Protein AF-H6Q7E5-F1 (afdb_monomer)

pLDDT: mean 88.61, std 7.74, range [50.88, 96.0]

Foldseek 3Di:
DDQDPPDDPVLVVQLLCVVLVLVFVPGHNWPDKAWDDDDPFHGKIWTWHDDPDPDIAIEIETEGADDDDPVVVVPDPHWYKYKYPDDDDPQFFDWKKKKFKAFLPDDADAFDWDPDDDPPDDDADPQWTWGANDDPDGQKIFTQGLRNREGSDIDGPDLVCLVNVLRNSSVVCVVSVHRIHMYITTDPTCPPHDNPVDPGPDMIMMGGTDD

Mean predicted aligned error: 5.18 Å

Secondary structure (DSSP, 8-state):
--SBTTB-HHHHHHHHHHHGGG-BTTB--EEEEEEEEEETTEEEEEEEEE-SSSSEEEEEEEEESS-S--HHHHTS-SEEEEEESS---GGGEEEEEEEEEEETTS-----EE-SSPPTTSPPPPTTEEEEES-SSS-SEEEEEETTT-BEEEEEESSGGGHHHHHHHHHHHHHHTT-SEEEEE-BTTBSTTS-GGGS--SEEEEEEEE--

Structure (mmCIF, N/CA/C/O backbone):
data_AF-H6Q7E5-F1
#
_entry.id   AF-H6Q7E5-F1
#
loop_
_atom_site.group_PDB
_atom_site.id
_atom_site.type_symbol
_atom_site.label_atom_id
_atom_site.label_alt_id
_atom_site.label_comp_id
_atom_site.label_asym_id
_atom_site.label_entity_id
_atom_site.label_seq_id
_atom_site.pdbx_PDB_ins_code
_atom_site.Cartn_x
_atom_site.Cartn_y
_atom_site.Cartn_z
_atom_site.occupancy
_atom_site.B_iso_or_equiv
_atom_site.auth_seq_id
_atom_site.auth_comp_id
_atom_site.auth_asym_id
_atom_site.auth_atom_id
_atom_site.pdbx_PDB_model_num
ATOM 1 N N . MET A 1 1 ? -6.827 6.673 -16.889 1.00 56.28 1 MET A N 1
ATOM 2 C CA . MET A 1 1 ? -5.565 5.909 -17.046 1.00 56.28 1 MET A CA 1
ATOM 3 C C . MET A 1 1 ? -5.261 5.282 -15.696 1.00 56.28 1 MET A C 1
ATOM 5 O O . MET A 1 1 ? -5.393 5.996 -14.723 1.00 56.28 1 MET A O 1
ATOM 9 N N . VAL A 1 2 ? -4.964 3.990 -15.589 1.00 64.44 2 VAL A N 1
ATOM 10 C CA . VAL A 1 2 ? -4.727 3.328 -14.292 1.00 64.44 2 VAL A CA 1
ATOM 11 C C . VAL A 1 2 ? -3.524 2.404 -14.452 1.00 64.44 2 VAL A C 1
ATOM 13 O O . VAL A 1 2 ? -3.441 1.676 -15.438 1.00 64.44 2 VAL A O 1
ATOM 16 N N . CYS A 1 3 ? -2.571 2.515 -13.531 1.00 75.00 3 CYS A N 1
ATOM 17 C CA . CYS A 1 3 ? -1.306 1.775 -13.536 1.00 75.00 3 CYS A CA 1
ATOM 18 C C . CYS A 1 3 ? -1.294 0.711 -12.437 1.00 75.00 3 CYS A C 1
ATOM 20 O O . CYS A 1 3 ? -0.941 -0.435 -12.688 1.00 75.00 3 CYS A O 1
ATOM 22 N N . LEU A 1 4 ? -1.754 1.097 -11.246 1.00 87.69 4 LEU A N 1
ATOM 23 C CA . LEU A 1 4 ? -2.090 0.213 -10.143 1.00 87.69 4 LEU A CA 1
ATOM 24 C C . LEU A 1 4 ? -3.609 0.222 -9.999 1.00 87.69 4 LEU A C 1
ATOM 26 O O . LEU A 1 4 ? -4.165 1.208 -9.521 1.00 87.69 4 LEU A O 1
ATOM 30 N N . GLU A 1 5 ? -4.297 -0.826 -10.446 1.00 88.81 5 GLU A N 1
ATOM 31 C CA . GLU A 1 5 ? -5.754 -0.868 -10.300 1.00 88.81 5 GLU A CA 1
ATOM 32 C C . GLU A 1 5 ? -6.130 -0.958 -8.820 1.00 88.81 5 GLU A C 1
ATOM 34 O O . GLU A 1 5 ? -5.556 -1.785 -8.109 1.00 88.81 5 GLU A O 1
ATOM 39 N N . PRO A 1 6 ? -7.056 -0.114 -8.334 1.00 90.75 6 PRO A N 1
ATOM 40 C CA . PRO A 1 6 ? -7.973 0.776 -9.065 1.00 90.75 6 PRO A CA 1
ATOM 41 C C . PRO A 1 6 ? -7.637 2.290 -8.981 1.00 90.75 6 PRO A C 1
ATOM 43 O O . PRO A 1 6 ? -8.507 3.138 -9.220 1.00 90.75 6 PRO A O 1
ATOM 46 N N . LEU A 1 7 ? -6.403 2.651 -8.624 1.00 90.81 7 LEU A N 1
ATOM 47 C CA . LEU A 1 7 ? -5.971 4.040 -8.443 1.00 90.81 7 LEU A CA 1
ATOM 48 C C . LEU A 1 7 ? -5.673 4.724 -9.785 1.00 90.81 7 LEU A C 1
ATOM 50 O O . LEU A 1 7 ? -4.867 4.258 -10.594 1.00 90.81 7 LEU A O 1
ATOM 54 N N . THR A 1 8 ? -6.277 5.887 -10.017 1.00 89.38 8 THR A N 1
ATOM 55 C CA . THR A 1 8 ? -5.843 6.805 -11.084 1.00 89.38 8 THR A CA 1
ATOM 56 C C . THR A 1 8 ? -4.398 7.269 -10.837 1.00 89.38 8 THR A C 1
ATOM 58 O O . THR A 1 8 ? -3.868 7.065 -9.744 1.00 89.38 8 THR A O 1
ATOM 61 N N . PRO A 1 9 ? -3.703 7.888 -11.810 1.00 86.56 9 PRO A N 1
ATOM 62 C CA . PRO A 1 9 ? -2.299 8.249 -11.643 1.00 86.56 9 PRO A CA 1
ATOM 63 C C . PRO A 1 9 ? -2.128 9.335 -10.573 1.00 86.56 9 PRO A C 1
ATOM 65 O O . PRO A 1 9 ? -1.170 9.288 -9.803 1.00 86.56 9 PRO A O 1
ATOM 68 N N . ASP A 1 10 ? -3.087 10.258 -10.479 1.00 88.31 10 ASP A N 1
ATOM 69 C CA . ASP A 1 10 ? -3.100 11.314 -9.467 1.00 88.31 10 ASP A CA 1
ATOM 70 C C . ASP A 1 10 ? -3.338 10.728 -8.074 1.00 88.31 10 ASP A C 1
ATOM 72 O O . ASP A 1 10 ? -2.567 10.995 -7.152 1.00 88.31 10 ASP A O 1
ATOM 76 N N . GLU A 1 11 ? -4.332 9.846 -7.931 1.00 91.19 11 GLU A N 1
ATOM 77 C CA . GLU A 1 11 ? -4.571 9.144 -6.667 1.00 91.19 11 GLU A CA 1
ATOM 78 C C . GLU A 1 11 ? -3.380 8.283 -6.269 1.00 91.19 11 GLU A C 1
ATOM 80 O O . GLU A 1 11 ? -2.994 8.310 -5.109 1.00 91.19 11 GLU A O 1
ATOM 85 N N . PHE A 1 12 ? -2.764 7.561 -7.209 1.00 91.12 12 PHE A N 1
ATOM 86 C CA . PHE A 1 12 ? -1.565 6.774 -6.943 1.00 91.12 12 PHE A CA 1
ATOM 87 C C . PHE A 1 12 ? -0.415 7.665 -6.472 1.00 91.12 12 PHE A C 1
ATOM 89 O O . PHE A 1 12 ? 0.273 7.312 -5.522 1.00 91.12 12 PHE A O 1
ATOM 96 N N . THR A 1 13 ? -0.220 8.834 -7.083 1.00 90.31 13 THR A N 1
ATOM 97 C CA . THR A 1 13 ? 0.844 9.771 -6.694 1.00 90.31 13 THR A CA 1
ATOM 98 C C . THR A 1 13 ? 0.621 10.322 -5.287 1.00 90.31 13 THR A C 1
ATOM 100 O O . THR A 1 13 ? 1.559 10.356 -4.485 1.00 90.31 13 THR A O 1
ATOM 103 N N . VAL A 1 14 ? -0.611 10.731 -4.965 1.00 91.62 14 VAL A N 1
ATOM 104 C CA . VAL A 1 14 ? -0.985 11.192 -3.618 1.00 91.62 14 VAL A CA 1
ATOM 105 C C . VAL A 1 14 ? -0.807 10.055 -2.618 1.00 91.62 14 VAL A C 1
ATOM 107 O O . VAL A 1 14 ? -0.049 10.191 -1.658 1.00 91.62 14 VAL A O 1
ATOM 110 N N . TRP A 1 15 ? -1.429 8.911 -2.886 1.00 93.38 15 TRP A N 1
ATOM 111 C CA . TRP A 1 15 ? -1.352 7.714 -2.059 1.00 93.38 15 TRP A CA 1
ATOM 112 C C . TRP A 1 15 ? 0.107 7.330 -1.770 1.00 93.38 15 TRP A C 1
ATOM 114 O O . TRP A 1 15 ? 0.502 7.256 -0.608 1.00 93.38 15 TRP A O 1
ATOM 124 N N . TYR A 1 16 ? 0.944 7.205 -2.802 1.00 92.31 16 TYR A N 1
ATOM 125 C CA . TYR A 1 16 ? 2.347 6.813 -2.677 1.00 92.31 16 TYR A CA 1
ATOM 126 C C . TYR A 1 16 ? 3.154 7.820 -1.852 1.00 92.31 16 TYR A C 1
ATOM 128 O O . TYR A 1 16 ? 3.976 7.430 -1.023 1.00 92.31 16 TYR A O 1
ATOM 136 N N . ARG A 1 17 ? 2.926 9.128 -2.042 1.00 91.75 17 ARG A N 1
ATOM 137 C CA . ARG A 1 17 ? 3.609 10.182 -1.275 1.00 91.75 17 ARG A CA 1
ATOM 138 C C . ARG A 1 17 ? 3.328 10.064 0.222 1.00 91.75 17 ARG A C 1
ATOM 140 O O . ARG A 1 17 ? 4.250 10.231 1.021 1.00 91.75 17 ARG A O 1
ATOM 147 N N . HIS A 1 18 ? 2.080 9.792 0.596 1.00 92.75 18 HIS A N 1
ATOM 148 C CA . HIS A 1 18 ? 1.685 9.657 1.998 1.00 92.75 18 HIS A CA 1
ATOM 149 C C . HIS A 1 18 ? 2.136 8.322 2.594 1.00 92.75 18 HIS A C 1
ATOM 151 O O . HIS A 1 18 ? 2.734 8.328 3.668 1.00 92.75 18 HIS A O 1
ATOM 157 N N . VAL A 1 19 ? 1.982 7.209 1.868 1.00 91.62 19 VAL A N 1
ATOM 158 C CA . VAL A 1 19 ? 2.532 5.899 2.272 1.00 91.62 19 VAL A CA 1
ATOM 159 C C . VAL A 1 19 ? 4.052 5.960 2.433 1.00 91.62 19 VAL A C 1
ATOM 161 O O . VAL A 1 19 ? 4.601 5.358 3.350 1.00 91.62 19 VAL A O 1
ATOM 164 N N . GLY A 1 20 ? 4.742 6.760 1.617 1.00 89.88 20 GLY A N 1
ATOM 165 C CA . GLY A 1 20 ? 6.186 6.959 1.697 1.00 89.88 20 GLY A CA 1
ATOM 166 C C . GLY A 1 20 ? 6.697 7.453 3.054 1.00 89.88 20 GLY A C 1
ATOM 167 O O . GLY A 1 20 ? 7.865 7.249 3.385 1.00 89.88 20 GLY A O 1
ATOM 168 N N . ARG A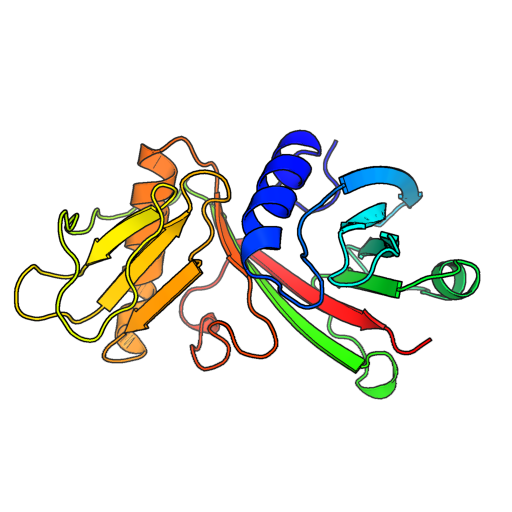 1 21 ? 5.835 8.064 3.873 1.00 88.44 21 ARG A N 1
ATOM 169 C CA . ARG A 1 21 ? 6.178 8.506 5.234 1.00 88.44 21 ARG A CA 1
ATOM 170 C C . ARG A 1 21 ? 6.353 7.345 6.212 1.00 88.44 21 ARG A C 1
ATOM 172 O O . ARG A 1 21 ? 7.066 7.513 7.195 1.00 88.44 21 ARG A O 1
ATOM 179 N N . LEU A 1 22 ? 5.791 6.174 5.902 1.00 85.81 22 LEU A N 1
ATOM 180 C CA . LEU A 1 22 ? 6.005 4.930 6.648 1.00 85.81 22 LEU A CA 1
ATOM 181 C C . LEU A 1 22 ? 7.388 4.323 6.409 1.00 85.81 22 LEU A C 1
ATOM 183 O O . LEU A 1 22 ? 7.787 3.420 7.130 1.00 85.81 22 LEU A O 1
ATOM 187 N N . ARG A 1 23 ? 8.133 4.820 5.410 1.00 85.31 23 ARG A N 1
ATOM 188 C CA . ARG A 1 23 ? 9.482 4.348 5.066 1.00 85.31 23 ARG A CA 1
ATOM 189 C C . ARG A 1 23 ? 9.539 2.843 4.754 1.00 85.31 23 ARG A C 1
ATOM 191 O O . ARG A 1 23 ? 10.547 2.192 5.029 1.00 85.31 23 ARG A O 1
ATOM 198 N N . LEU A 1 24 ? 8.493 2.302 4.121 1.00 88.19 24 LEU A N 1
ATOM 199 C CA . LEU A 1 24 ? 8.520 0.944 3.569 1.00 88.19 24 LEU A CA 1
ATOM 200 C C . LEU A 1 24 ? 9.645 0.833 2.528 1.00 88.19 24 LEU A C 1
ATOM 202 O O . LEU A 1 24 ? 9.972 1.805 1.843 1.00 88.19 24 LEU A O 1
ATOM 206 N N . PHE A 1 25 ? 10.215 -0.362 2.334 1.00 90.06 25 PHE A N 1
ATOM 207 C CA . PHE A 1 25 ? 11.350 -0.530 1.408 1.00 90.06 25 PHE A CA 1
ATOM 208 C C . PHE A 1 25 ? 11.051 -0.058 -0.025 1.00 90.06 25 PHE A C 1
ATOM 210 O O . PHE A 1 25 ? 11.963 0.318 -0.761 1.00 90.06 25 PHE A O 1
ATOM 217 N N . TRP A 1 26 ? 9.777 -0.115 -0.413 1.00 90.38 26 TRP A N 1
ATOM 218 C CA . TRP A 1 26 ? 9.272 0.213 -1.737 1.00 90.38 26 TRP A CA 1
ATOM 219 C C . TRP A 1 26 ? 8.524 1.541 -1.787 1.00 90.38 26 TRP A C 1
ATOM 221 O O . TRP A 1 26 ? 8.139 1.932 -2.876 1.00 90.38 26 TRP A O 1
ATOM 231 N N . ALA A 1 27 ? 8.299 2.210 -0.654 1.00 89.50 27 ALA A N 1
ATOM 232 C CA . ALA A 1 27 ? 7.603 3.487 -0.578 1.00 89.50 27 ALA A CA 1
ATOM 233 C C . ALA A 1 27 ? 8.318 4.382 0.438 1.00 89.50 27 ALA A C 1
ATOM 235 O O . ALA A 1 27 ? 8.195 4.215 1.651 1.00 89.50 27 ALA A O 1
ATOM 236 N N . LYS A 1 28 ? 9.070 5.352 -0.085 1.00 89.75 28 LYS A N 1
ATOM 237 C CA . LYS A 1 28 ? 9.814 6.359 0.682 1.00 89.75 28 LYS A CA 1
ATOM 238 C C . LYS A 1 28 ? 9.322 7.769 0.334 1.00 89.75 28 LYS A C 1
ATOM 240 O O . LYS A 1 28 ? 8.608 7.918 -0.664 1.00 89.75 28 LYS A O 1
ATOM 245 N N . PRO A 1 29 ? 9.704 8.809 1.103 1.00 89.12 29 PRO A N 1
ATOM 246 C CA . PRO A 1 29 ? 9.320 10.184 0.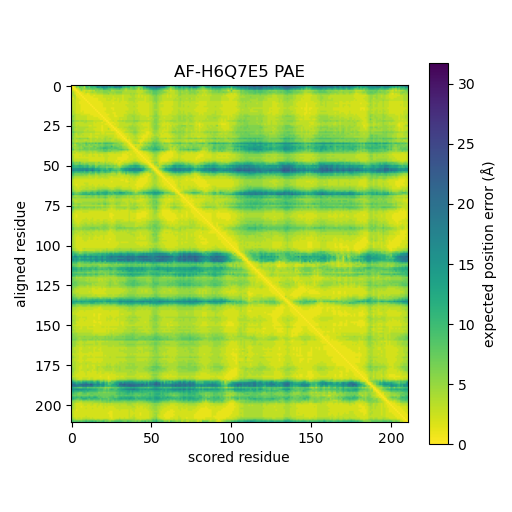806 1.00 89.12 29 PRO A CA 1
ATOM 247 C C . PRO A 1 29 ? 9.702 10.580 -0.625 1.00 89.12 29 PRO A C 1
ATOM 249 O O . PRO A 1 29 ? 10.875 10.595 -1.012 1.00 89.12 29 PRO A O 1
ATOM 252 N N . LEU A 1 30 ? 8.669 10.851 -1.419 1.00 90.69 30 LEU A N 1
ATOM 253 C CA . LEU A 1 30 ? 8.766 11.037 -2.857 1.00 90.69 30 LEU A CA 1
ATOM 254 C C . LEU A 1 30 ? 9.279 12.439 -3.207 1.00 90.69 30 LEU A C 1
ATOM 256 O O . LEU A 1 30 ? 8.727 13.429 -2.733 1.00 90.69 30 LEU A O 1
ATOM 260 N N . VAL A 1 31 ? 10.277 12.509 -4.089 1.00 91.00 31 VAL A N 1
ATOM 261 C CA . VAL A 1 31 ? 10.721 13.746 -4.753 1.00 91.00 31 VAL A CA 1
ATOM 262 C C . VAL A 1 31 ? 10.005 13.882 -6.095 1.00 91.00 31 VAL A C 1
ATOM 264 O O . VAL A 1 31 ? 9.326 14.872 -6.338 1.00 91.00 31 VAL A O 1
ATOM 267 N N . GLU A 1 32 ? 10.087 12.852 -6.938 1.00 91.31 32 GLU A N 1
ATOM 268 C CA . GLU A 1 32 ? 9.458 12.817 -8.262 1.00 91.31 32 GLU A CA 1
ATOM 269 C C . GLU A 1 32 ? 8.899 11.423 -8.550 1.00 91.31 32 GLU A C 1
ATOM 271 O O . GLU A 1 32 ? 9.518 10.415 -8.202 1.00 91.31 32 GLU A O 1
ATOM 276 N N . LEU A 1 33 ? 7.756 11.369 -9.232 1.00 91.50 33 LEU A N 1
ATOM 277 C CA . LEU A 1 33 ? 7.179 10.151 -9.793 1.00 91.50 33 LEU A CA 1
ATOM 278 C C . LEU A 1 33 ? 6.704 10.457 -11.207 1.00 91.50 33 LEU A C 1
ATOM 280 O O . LEU A 1 33 ? 5.891 11.359 -11.395 1.00 91.50 33 LEU A O 1
ATOM 284 N N . PHE A 1 34 ? 7.193 9.712 -12.192 1.00 88.88 34 PHE A N 1
ATOM 285 C CA . PHE A 1 34 ? 6.802 9.918 -13.580 1.00 88.88 34 PHE A CA 1
ATOM 286 C C . PHE A 1 34 ? 6.593 8.601 -14.325 1.00 88.88 34 PHE A C 1
ATOM 288 O O . PHE A 1 34 ? 7.337 7.638 -14.110 1.00 88.88 34 PHE A O 1
ATOM 295 N N . PRO A 1 35 ? 5.589 8.534 -15.215 1.00 89.50 35 PRO A N 1
ATOM 296 C CA . PRO A 1 35 ? 5.416 7.391 -16.093 1.00 89.50 35 PRO A CA 1
ATOM 297 C C . PRO A 1 35 ? 6.563 7.342 -17.105 1.00 89.50 35 PRO A C 1
ATOM 299 O O . PRO A 1 35 ? 6.867 8.342 -17.751 1.00 89.50 35 PRO A O 1
ATOM 302 N N . LEU A 1 36 ? 7.196 6.179 -17.251 1.00 87.31 36 LEU A N 1
ATOM 303 C CA . LEU A 1 36 ? 8.232 5.967 -18.262 1.00 87.31 36 LEU A CA 1
ATOM 304 C C . LEU A 1 36 ? 7.654 5.362 -19.537 1.00 87.31 36 LEU A C 1
ATOM 306 O O . LEU A 1 36 ? 7.832 5.906 -20.621 1.00 87.31 36 LEU A O 1
ATOM 310 N N . TYR A 1 37 ? 6.976 4.223 -19.419 1.00 82.00 37 TYR A N 1
ATOM 311 C CA . TYR A 1 37 ? 6.388 3.534 -20.563 1.00 82.00 37 TYR A CA 1
ATOM 312 C C . TYR A 1 37 ? 5.186 2.688 -20.155 1.00 82.00 37 TYR A C 1
ATOM 314 O O . TYR A 1 37 ? 5.046 2.233 -19.015 1.00 82.00 37 TYR A O 1
ATOM 322 N N . ARG A 1 38 ? 4.301 2.486 -21.133 1.00 84.25 38 ARG A N 1
ATOM 323 C CA . ARG A 1 38 ? 3.166 1.570 -21.048 1.00 84.25 38 ARG A CA 1
ATOM 324 C C . ARG A 1 38 ? 3.554 0.249 -21.689 1.00 84.25 38 ARG A C 1
ATOM 326 O O . ARG A 1 38 ? 4.209 0.227 -22.726 1.00 84.25 38 ARG A O 1
ATOM 333 N N . ILE A 1 39 ? 3.101 -0.834 -21.086 1.00 83.06 39 ILE A N 1
ATOM 334 C CA . ILE A 1 39 ? 3.232 -2.189 -21.615 1.00 83.06 39 ILE A CA 1
ATOM 335 C C . ILE A 1 39 ? 1.841 -2.818 -21.642 1.00 83.06 39 ILE A C 1
ATOM 337 O O . ILE A 1 39 ? 0.953 -2.392 -20.908 1.00 83.06 39 ILE A O 1
ATOM 341 N N . ALA A 1 40 ? 1.619 -3.798 -22.518 1.00 79.12 40 ALA A N 1
ATOM 342 C CA . ALA A 1 40 ? 0.282 -4.362 -22.733 1.00 79.12 40 ALA A CA 1
ATOM 343 C C . ALA A 1 40 ? -0.386 -4.847 -21.429 1.00 79.12 40 ALA A C 1
ATOM 345 O O . ALA A 1 40 ? -1.587 -4.682 -21.251 1.00 79.12 40 ALA A O 1
ATOM 346 N N . GLU A 1 41 ? 0.413 -5.371 -20.498 1.00 83.75 41 GLU A N 1
ATOM 347 C CA . GLU A 1 41 ? -0.042 -5.958 -19.234 1.00 83.75 41 GLU A CA 1
ATOM 348 C C . GLU A 1 41 ? 0.325 -5.099 -18.011 1.00 83.75 41 GLU A C 1
ATOM 350 O O . GLU A 1 41 ? 0.423 -5.619 -16.901 1.00 83.75 41 GLU A O 1
ATOM 355 N N . GLY A 1 42 ? 0.582 -3.796 -18.181 1.00 88.50 42 GLY A N 1
ATOM 356 C CA . GLY A 1 42 ? 1.024 -2.969 -17.059 1.00 88.50 42 GLY A CA 1
ATOM 357 C C . GLY A 1 42 ? 1.649 -1.626 -17.415 1.00 88.50 42 GLY A C 1
ATOM 358 O O . GLY A 1 42 ? 1.449 -1.060 -18.493 1.00 88.50 42 GLY A O 1
ATOM 359 N N . CYS A 1 43 ? 2.453 -1.103 -16.500 1.00 91.38 43 CYS A N 1
ATOM 360 C CA . CYS A 1 43 ? 3.237 0.097 -16.750 1.00 91.38 43 CYS A CA 1
ATOM 361 C C . CYS A 1 43 ? 4.516 0.127 -15.924 1.00 91.38 43 CYS A C 1
ATOM 363 O O . CYS A 1 43 ? 4.684 -0.640 -14.974 1.00 91.38 43 CYS A O 1
ATOM 365 N N . VAL A 1 44 ? 5.410 1.038 -16.293 1.00 92.38 44 VAL A N 1
ATOM 366 C CA . VAL A 1 44 ? 6.629 1.297 -15.537 1.00 92.38 44 VAL A CA 1
ATOM 367 C C . VAL A 1 44 ? 6.717 2.766 -15.205 1.00 92.38 44 VAL A C 1
ATOM 369 O O . VAL A 1 44 ? 6.574 3.634 -16.070 1.00 92.38 44 VAL A O 1
ATOM 372 N N . LEU A 1 45 ? 6.956 3.025 -13.931 1.00 93.62 45 LEU A N 1
ATOM 373 C CA . LEU A 1 45 ? 7.107 4.347 -13.359 1.00 93.62 45 LEU A CA 1
ATOM 374 C C . LEU A 1 45 ? 8.544 4.502 -12.877 1.00 93.62 45 LEU A C 1
ATOM 376 O O . LEU A 1 45 ? 9.143 3.555 -12.367 1.00 93.62 45 LEU A O 1
ATOM 380 N N . LYS A 1 46 ? 9.085 5.705 -12.994 1.00 94.19 46 LYS A N 1
ATOM 381 C CA . LYS A 1 46 ? 10.323 6.082 -12.325 1.00 94.19 46 LYS A CA 1
ATOM 382 C C . LYS A 1 46 ? 9.977 6.889 -11.094 1.00 94.19 46 LYS A C 1
ATOM 384 O O . LYS A 1 46 ? 9.280 7.897 -11.189 1.00 94.19 46 LYS A O 1
ATOM 389 N N . ALA A 1 47 ? 10.470 6.435 -9.955 1.00 93.31 47 ALA A N 1
ATOM 390 C CA . ALA A 1 47 ? 10.345 7.122 -8.688 1.00 93.31 47 ALA A CA 1
ATOM 391 C C . ALA A 1 47 ? 11.726 7.585 -8.229 1.00 93.31 47 ALA A C 1
ATOM 393 O O . ALA A 1 47 ? 12.712 6.849 -8.310 1.00 93.31 47 ALA A O 1
ATOM 394 N N . ARG A 1 48 ? 11.794 8.816 -7.734 1.00 93.00 48 ARG A N 1
ATOM 395 C CA . ARG A 1 48 ? 12.972 9.372 -7.075 1.00 93.00 48 ARG A CA 1
ATOM 396 C C . ARG A 1 48 ? 12.598 9.736 -5.656 1.00 93.00 48 ARG A C 1
ATOM 398 O O . ARG A 1 48 ? 11.582 10.398 -5.435 1.00 93.00 48 ARG A O 1
ATOM 405 N N . TRP A 1 49 ? 13.405 9.304 -4.702 1.00 90.69 49 TRP A N 1
ATOM 406 C CA . TRP A 1 49 ? 13.150 9.522 -3.282 1.00 90.69 49 TRP A CA 1
ATOM 407 C C . TRP A 1 49 ? 14.270 10.332 -2.651 1.00 90.69 49 TRP A C 1
ATOM 409 O O . TRP A 1 49 ? 15.432 10.260 -3.068 1.00 90.69 49 TRP A O 1
ATOM 419 N N . ALA A 1 50 ? 13.918 11.071 -1.605 1.00 81.19 50 ALA A N 1
ATOM 420 C CA . ALA A 1 50 ? 14.915 11.614 -0.702 1.00 81.19 50 ALA A CA 1
ATOM 421 C C . ALA A 1 50 ? 15.550 10.442 0.060 1.00 81.19 50 ALA A C 1
ATOM 423 O O . ALA A 1 50 ? 14.834 9.613 0.626 1.00 81.19 50 ALA A O 1
ATOM 424 N N . SER A 1 51 ? 16.881 10.351 0.059 1.00 75.88 51 SER A N 1
ATOM 425 C CA . SER A 1 51 ? 17.590 9.431 0.952 1.00 75.88 51 SER A CA 1
ATOM 426 C C . SER A 1 51 ? 18.082 10.182 2.188 1.00 75.88 51 SER A C 1
ATOM 428 O O . SER A 1 51 ? 18.199 11.405 2.178 1.00 75.88 51 SER A O 1
ATOM 430 N N . GLU A 1 52 ? 18.394 9.448 3.254 1.00 70.62 52 GLU A N 1
ATOM 431 C CA . GLU A 1 52 ? 18.989 10.015 4.475 1.00 70.62 52 GLU A CA 1
ATOM 432 C C . GLU A 1 52 ? 20.408 10.568 4.243 1.00 70.62 52 GLU A C 1
ATOM 434 O O . GLU A 1 52 ? 20.949 11.305 5.062 1.00 70.62 52 GLU A O 1
ATOM 439 N N . ARG A 1 53 ? 21.024 10.226 3.107 1.00 70.25 53 ARG A N 1
ATOM 440 C CA . ARG A 1 53 ? 22.297 10.771 2.622 1.00 70.25 53 ARG A CA 1
ATOM 441 C C . ARG A 1 53 ? 22.018 11.850 1.565 1.00 70.25 53 ARG A C 1
ATOM 443 O O . ARG A 1 53 ? 20.956 11.813 0.948 1.00 70.25 53 ARG A O 1
ATOM 450 N N . PRO A 1 54 ? 22.978 12.734 1.225 1.00 68.06 54 PRO A N 1
ATOM 451 C CA . PRO A 1 54 ? 22.811 13.778 0.195 1.00 68.06 54 PRO A CA 1
ATOM 452 C C . PRO A 1 54 ? 22.648 13.245 -1.248 1.00 68.06 54 PRO A C 1
ATOM 454 O O . PRO A 1 54 ? 22.916 13.949 -2.217 1.00 68.06 54 PRO A O 1
ATOM 457 N N . ARG A 1 55 ? 22.247 11.983 -1.422 1.00 77.94 55 ARG A N 1
ATOM 458 C CA . ARG A 1 55 ? 21.986 11.342 -2.707 1.00 77.94 55 ARG A CA 1
ATOM 459 C C . ARG A 1 55 ? 20.489 11.121 -2.864 1.00 77.94 55 ARG A C 1
ATOM 461 O O . ARG A 1 55 ? 19.818 10.682 -1.934 1.00 77.94 55 ARG A O 1
ATOM 468 N N . ILE A 1 56 ? 19.996 11.398 -4.063 1.00 82.50 56 ILE A N 1
ATOM 469 C CA . ILE A 1 56 ? 18.652 11.010 -4.480 1.00 82.50 56 ILE A CA 1
ATOM 470 C C . ILE A 1 56 ? 18.709 9.536 -4.870 1.00 82.50 56 ILE A C 1
ATOM 472 O O . ILE A 1 56 ? 19.544 9.142 -5.687 1.00 82.50 56 ILE A O 1
ATOM 476 N N . GLU A 1 57 ? 17.840 8.729 -4.271 1.00 88.69 57 GLU A N 1
ATOM 477 C CA . GLU A 1 57 ? 17.664 7.337 -4.675 1.00 88.69 57 GLU A CA 1
ATOM 478 C C . GLU A 1 57 ? 16.702 7.262 -5.855 1.00 88.69 57 GLU A C 1
ATOM 480 O O . GLU A 1 57 ? 15.723 8.004 -5.927 1.00 88.69 57 GLU A O 1
ATOM 485 N N . GLU A 1 58 ? 16.988 6.353 -6.780 1.00 92.38 58 GLU A N 1
ATOM 486 C CA . GLU A 1 58 ? 16.196 6.136 -7.982 1.00 92.38 58 GLU A CA 1
ATOM 487 C C . GLU A 1 58 ? 15.693 4.694 -8.027 1.00 92.38 58 GLU A C 1
ATOM 489 O O . GLU A 1 58 ? 16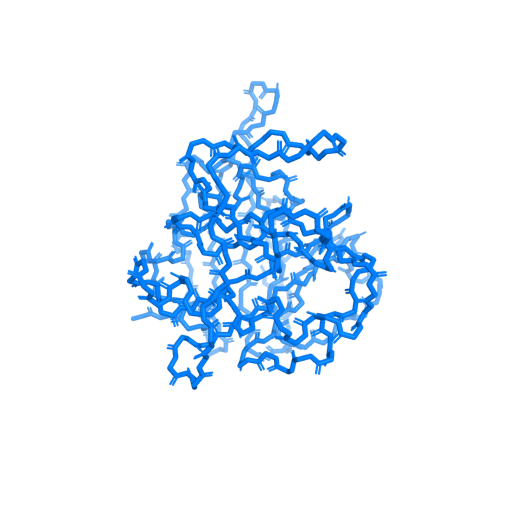.463 3.742 -7.847 1.00 92.38 58 GLU A O 1
ATOM 494 N N . ALA A 1 59 ? 14.397 4.552 -8.297 1.00 94.19 59 ALA A N 1
ATOM 495 C CA . ALA A 1 59 ? 13.719 3.280 -8.441 1.00 94.19 59 ALA A CA 1
ATOM 496 C C . ALA A 1 59 ? 12.858 3.238 -9.707 1.00 94.19 59 ALA A C 1
ATOM 498 O O . ALA A 1 59 ? 12.242 4.227 -10.106 1.00 94.19 59 ALA A O 1
ATOM 499 N N . TYR A 1 60 ? 12.776 2.055 -10.301 1.00 94.94 60 TYR A N 1
ATOM 500 C CA . TYR A 1 60 ? 11.871 1.722 -11.391 1.00 94.94 60 TYR A CA 1
ATOM 501 C C . TYR A 1 60 ? 10.799 0.794 -10.834 1.00 94.94 60 TYR A C 1
ATOM 503 O O . TYR A 1 60 ? 11.101 -0.317 -10.399 1.00 94.94 60 TYR A O 1
ATOM 511 N N . ILE A 1 61 ? 9.558 1.270 -10.810 1.00 94.94 61 ILE A N 1
ATOM 512 C CA . ILE A 1 61 ? 8.401 0.539 -10.301 1.00 94.94 61 ILE A CA 1
ATOM 513 C C . ILE A 1 61 ? 7.650 -0.025 -11.499 1.00 94.94 61 ILE A C 1
ATOM 515 O O . ILE A 1 61 ? 6.994 0.713 -12.234 1.00 94.94 61 ILE A O 1
ATOM 519 N N . ALA A 1 62 ? 7.761 -1.331 -11.701 1.00 94.56 62 ALA A N 1
ATOM 520 C CA . ALA A 1 62 ? 6.989 -2.064 -12.688 1.00 94.56 62 ALA A CA 1
ATOM 521 C C . ALA A 1 62 ? 5.700 -2.562 -12.040 1.00 94.56 62 ALA A C 1
ATOM 523 O O . ALA A 1 62 ? 5.753 -3.270 -11.038 1.00 94.56 62 ALA A O 1
ATOM 524 N N . ILE A 1 63 ? 4.551 -2.221 -12.611 1.00 94.31 63 ILE A N 1
ATOM 525 C CA . ILE A 1 63 ? 3.251 -2.706 -12.149 1.00 94.31 63 ILE A CA 1
ATOM 526 C C . ILE A 1 63 ? 2.692 -3.609 -13.237 1.00 94.31 63 ILE A C 1
ATOM 528 O O . ILE A 1 63 ? 2.378 -3.121 -14.323 1.00 94.31 63 ILE A O 1
ATOM 532 N N . LEU A 1 64 ? 2.632 -4.916 -12.973 1.00 93.12 64 LEU A N 1
ATOM 533 C CA . LEU A 1 64 ? 2.301 -5.949 -13.958 1.00 93.12 64 LEU A CA 1
ATOM 534 C C . LEU A 1 64 ? 1.080 -6.756 -13.524 1.00 93.12 64 LEU A C 1
ATOM 536 O O . LEU A 1 64 ? 1.078 -7.353 -12.449 1.00 93.12 64 LEU A O 1
ATOM 540 N N . LYS A 1 65 ? 0.080 -6.853 -14.403 1.00 90.38 65 LYS A N 1
ATOM 541 C CA . LYS A 1 65 ? -1.093 -7.723 -14.228 1.00 90.38 65 LYS A CA 1
ATOM 542 C C . LYS A 1 65 ? -0.754 -9.202 -14.388 1.00 90.38 65 LYS A C 1
ATOM 544 O O . LYS A 1 65 ? -1.369 -10.026 -13.723 1.00 90.38 65 LYS A O 1
ATOM 549 N N . LYS A 1 66 ? 0.202 -9.512 -15.269 1.00 89.00 66 LYS A N 1
ATOM 550 C CA . LYS A 1 66 ? 0.717 -10.861 -15.527 1.00 89.00 66 LYS A CA 1
ATOM 551 C C . LYS A 1 66 ? 2.225 -10.849 -15.707 1.00 89.00 66 LYS A C 1
ATOM 553 O O . LYS A 1 66 ? 2.753 -9.976 -16.405 1.00 89.00 66 LYS A O 1
ATOM 558 N N . ILE A 1 67 ? 2.916 -11.832 -15.143 1.00 86.00 67 ILE A N 1
ATOM 559 C CA . ILE A 1 67 ? 4.368 -11.958 -15.251 1.00 86.00 67 ILE A CA 1
ATOM 560 C C . ILE A 1 67 ? 4.686 -12.821 -16.471 1.00 86.00 67 ILE A C 1
ATOM 562 O O . ILE A 1 67 ? 4.376 -14.006 -16.522 1.00 86.00 67 ILE A O 1
ATOM 566 N N . ARG A 1 68 ? 5.297 -12.220 -17.499 1.00 80.00 68 ARG A N 1
ATOM 567 C CA . ARG A 1 68 ? 5.796 -12.964 -18.672 1.00 80.00 68 ARG A CA 1
ATOM 568 C C . ARG A 1 68 ? 7.309 -12.880 -18.813 1.00 80.00 68 ARG A C 1
ATOM 570 O O . ARG A 1 68 ? 7.962 -13.908 -18.915 1.00 80.00 68 ARG A O 1
ATOM 577 N N . LYS A 1 69 ? 7.860 -11.661 -18.848 1.00 81.75 69 LYS A N 1
ATOM 578 C CA . LYS A 1 69 ? 9.304 -11.399 -18.934 1.00 81.75 69 LYS A CA 1
ATOM 579 C C . LYS A 1 69 ? 9.657 -10.132 -18.166 1.00 81.75 69 LYS A C 1
ATOM 581 O O . LYS A 1 69 ? 8.991 -9.112 -18.342 1.00 81.75 69 LYS A O 1
ATOM 586 N N . LEU A 1 70 ? 10.708 -10.202 -17.352 1.00 87.12 70 LEU A N 1
ATOM 587 C CA . LEU A 1 70 ? 11.235 -9.069 -16.582 1.00 87.12 70 LEU A CA 1
ATOM 588 C C . LEU A 1 70 ? 12.527 -8.500 -17.186 1.00 87.12 70 LEU A C 1
ATOM 590 O O . LEU A 1 70 ? 13.059 -7.529 -16.660 1.00 87.12 70 LEU A O 1
ATOM 594 N N . ASP A 1 71 ? 13.004 -9.050 -18.307 1.00 87.19 71 ASP A N 1
ATOM 595 C CA . ASP A 1 71 ? 14.304 -8.710 -18.905 1.00 87.19 71 ASP A CA 1
ATOM 596 C C . ASP A 1 71 ? 14.457 -7.217 -19.214 1.00 87.19 71 ASP A C 1
ATOM 598 O O . ASP A 1 71 ? 15.547 -6.660 -19.122 1.00 87.19 71 ASP A O 1
ATOM 602 N N . PHE A 1 72 ? 13.356 -6.530 -19.528 1.00 87.38 72 PHE A N 1
ATOM 603 C CA . PHE A 1 72 ? 13.383 -5.090 -19.773 1.00 87.38 72 PHE A CA 1
ATOM 604 C C . PHE A 1 72 ? 13.867 -4.299 -18.539 1.00 87.38 72 PHE A C 1
ATOM 606 O O . PHE A 1 72 ? 14.515 -3.265 -18.698 1.00 87.38 72 PHE A O 1
ATOM 613 N N . LEU A 1 73 ? 13.623 -4.801 -17.320 1.00 89.38 73 LEU A N 1
ATOM 614 C CA . LEU A 1 73 ? 14.093 -4.199 -16.067 1.00 89.38 73 LEU A CA 1
ATOM 615 C C . LEU A 1 73 ? 15.605 -4.340 -15.877 1.00 89.38 73 LEU A C 1
ATOM 617 O O . LEU A 1 73 ? 16.195 -3.494 -15.208 1.00 89.38 73 LEU A O 1
ATOM 621 N N . LEU A 1 74 ? 16.242 -5.350 -16.483 1.00 88.00 74 LEU A N 1
ATOM 622 C CA . LEU A 1 74 ? 17.695 -5.558 -16.395 1.00 88.00 74 LEU A CA 1
ATOM 623 C C . LEU A 1 74 ? 18.472 -4.397 -17.024 1.00 88.00 74 LEU A C 1
ATOM 625 O O . LEU A 1 74 ? 19.561 -4.054 -16.572 1.00 88.00 74 LEU A O 1
ATOM 629 N N . SER A 1 75 ? 17.903 -3.769 -18.055 1.00 88.06 75 SER A N 1
ATOM 630 C CA . SER A 1 75 ? 18.517 -2.617 -18.724 1.00 88.06 75 SER A CA 1
ATOM 631 C C . SER A 1 75 ? 18.464 -1.320 -17.904 1.00 88.06 75 SER A C 1
ATOM 633 O O . SER A 1 75 ? 19.210 -0.379 -18.185 1.00 88.06 75 SER A O 1
ATOM 635 N N . LEU A 1 76 ? 17.605 -1.252 -16.881 1.00 90.12 76 LEU A N 1
ATOM 636 C CA . LEU A 1 76 ? 17.385 -0.048 -16.084 1.00 90.12 76 LEU A CA 1
ATOM 637 C C . LEU A 1 76 ? 18.377 0.016 -14.922 1.00 90.12 76 LEU A C 1
ATOM 639 O O . LEU A 1 76 ? 18.505 -0.911 -14.120 1.00 90.12 76 LEU A O 1
ATOM 643 N N . ARG A 1 77 ? 19.071 1.148 -14.794 1.00 88.88 77 ARG A N 1
ATOM 644 C CA . ARG A 1 77 ? 20.050 1.370 -13.724 1.00 88.88 77 ARG A CA 1
ATOM 645 C C . ARG A 1 77 ? 19.369 1.948 -12.490 1.00 88.88 77 ARG A C 1
ATOM 647 O O . ARG A 1 77 ? 18.998 3.112 -12.498 1.00 88.88 77 ARG A O 1
ATOM 654 N N . GLY A 1 78 ? 19.250 1.167 -11.422 1.00 89.56 78 GLY A N 1
ATOM 655 C CA . GLY A 1 78 ? 18.667 1.618 -10.156 1.00 89.56 78 GLY A CA 1
ATOM 656 C C . GLY A 1 78 ? 18.021 0.478 -9.379 1.00 89.56 78 GLY A C 1
ATOM 657 O O . GLY A 1 78 ? 18.200 -0.694 -9.717 1.00 89.56 78 GLY A O 1
ATOM 658 N N . LEU A 1 79 ? 17.262 0.829 -8.341 1.00 93.25 79 LEU A N 1
ATOM 659 C CA . LEU A 1 79 ? 16.408 -0.115 -7.625 1.00 93.25 79 LEU A CA 1
ATOM 660 C C . LEU A 1 79 ? 15.254 -0.550 -8.535 1.00 93.25 79 LEU A C 1
ATOM 662 O O . LEU A 1 79 ? 14.659 0.291 -9.204 1.00 93.25 79 LEU A O 1
ATOM 666 N N . LYS A 1 80 ? 14.898 -1.836 -8.544 1.00 95.75 80 LYS A N 1
ATOM 667 C CA . LYS A 1 80 ? 13.721 -2.312 -9.278 1.00 95.75 80 LYS A CA 1
ATOM 668 C C . LYS A 1 80 ? 12.698 -2.867 -8.307 1.00 95.75 80 LYS A C 1
ATOM 670 O O . LYS A 1 80 ? 12.997 -3.755 -7.507 1.00 95.75 80 LYS A O 1
ATOM 675 N N . ILE A 1 81 ? 11.501 -2.304 -8.380 1.00 96.00 81 ILE A N 1
ATOM 676 C CA . ILE A 1 81 ? 10.337 -2.730 -7.619 1.00 96.00 81 ILE A CA 1
ATOM 677 C C . ILE A 1 81 ? 9.344 -3.335 -8.601 1.00 96.00 81 ILE A C 1
ATOM 679 O O . ILE A 1 81 ? 9.022 -2.721 -9.615 1.00 96.00 81 ILE A O 1
ATOM 683 N N . LEU A 1 82 ? 8.847 -4.524 -8.296 1.00 96.00 82 LEU A N 1
ATOM 684 C CA . LEU A 1 82 ? 7.774 -5.168 -9.039 1.00 96.00 82 LEU A CA 1
ATOM 685 C C . LEU A 1 82 ? 6.524 -5.215 -8.166 1.00 96.00 82 LEU A C 1
ATOM 687 O O . LEU A 1 82 ? 6.577 -5.729 -7.057 1.00 96.00 82 LEU A O 1
ATOM 691 N N . ILE A 1 83 ? 5.409 -4.708 -8.678 1.00 95.81 83 ILE A N 1
ATOM 692 C CA . ILE A 1 83 ? 4.084 -4.792 -8.066 1.00 95.81 83 ILE A CA 1
ATOM 693 C C . ILE A 1 83 ? 3.213 -5.663 -8.964 1.00 95.81 83 ILE A C 1
ATOM 695 O O . ILE A 1 83 ? 3.055 -5.374 -10.151 1.00 95.81 83 ILE A O 1
ATOM 699 N N . THR A 1 84 ? 2.671 -6.752 -8.431 1.00 95.38 84 THR A N 1
ATOM 700 C CA . THR A 1 84 ? 1.947 -7.741 -9.238 1.00 95.38 84 THR A CA 1
ATOM 701 C C . THR A 1 84 ? 1.050 -8.626 -8.372 1.00 95.38 84 THR A C 1
ATOM 703 O O . THR A 1 84 ? 1.424 -8.934 -7.242 1.00 95.38 84 THR A O 1
ATOM 706 N N . PRO A 1 85 ? -0.136 -9.049 -8.848 1.00 94.19 85 PRO A N 1
ATOM 707 C CA . PRO A 1 85 ? -0.969 -9.992 -8.101 1.00 94.19 85 PRO A CA 1
ATOM 708 C C . PRO A 1 85 ? -0.378 -11.412 -8.086 1.00 94.19 85 PRO A C 1
ATOM 710 O O . PRO A 1 85 ? -0.774 -12.236 -7.265 1.00 94.19 85 PRO A O 1
ATOM 713 N N . GLU A 1 86 ? 0.567 -11.715 -8.979 1.00 94.50 86 GLU A N 1
ATOM 714 C CA . GLU A 1 86 ? 1.183 -13.035 -9.096 1.00 94.50 86 GLU A CA 1
ATOM 715 C C . GLU A 1 86 ? 2.313 -13.234 -8.077 1.00 94.50 86 GLU A C 1
ATOM 717 O O . GLU A 1 86 ? 2.899 -12.283 -7.556 1.00 94.50 86 GLU A O 1
ATOM 722 N N . THR A 1 87 ? 2.616 -14.495 -7.770 1.00 94.12 87 THR A N 1
ATOM 723 C CA . THR A 1 87 ? 3.756 -14.836 -6.913 1.00 94.12 87 THR A CA 1
ATOM 724 C C . THR A 1 87 ? 5.006 -15.007 -7.767 1.00 94.12 87 THR A C 1
ATOM 726 O O . THR A 1 87 ? 4.952 -15.596 -8.842 1.00 94.12 87 THR A O 1
ATOM 729 N N . VAL A 1 88 ? 6.133 -14.502 -7.272 1.00 92.50 88 VAL A N 1
ATOM 730 C CA . VAL A 1 88 ? 7.447 -14.597 -7.919 1.00 92.50 88 VAL A CA 1
ATOM 731 C C . VAL A 1 88 ? 8.334 -15.592 -7.174 1.00 92.50 88 VAL A C 1
ATOM 733 O O . VAL A 1 88 ? 8.251 -15.698 -5.949 1.00 92.50 88 VAL A O 1
ATOM 736 N N . GLU A 1 89 ? 9.193 -16.301 -7.909 1.00 90.94 89 GLU A N 1
ATOM 737 C CA . GLU A 1 89 ? 10.193 -17.208 -7.340 1.00 90.94 89 GLU A CA 1
ATOM 738 C C . GLU A 1 89 ? 11.138 -16.485 -6.361 1.00 90.94 89 GLU A C 1
ATOM 740 O O . GLU A 1 89 ? 11.570 -15.354 -6.595 1.00 90.94 89 GLU A O 1
ATOM 745 N N . GLY A 1 90 ? 11.478 -17.154 -5.254 1.00 88.75 90 GLY A N 1
ATOM 746 C CA . GLY A 1 90 ? 12.230 -16.564 -4.138 1.00 88.75 90 GLY A CA 1
ATOM 747 C C . GLY A 1 90 ? 13.621 -16.026 -4.495 1.00 88.75 90 GLY A C 1
ATOM 748 O O . GLY A 1 90 ? 14.099 -15.089 -3.868 1.00 88.75 90 GLY A O 1
ATOM 749 N N . ASN A 1 91 ? 14.266 -16.584 -5.516 1.00 92.69 91 ASN A N 1
ATOM 750 C CA . ASN A 1 91 ? 15.581 -16.168 -6.022 1.00 92.69 91 ASN A CA 1
ATOM 751 C C . ASN A 1 91 ? 15.556 -14.831 -6.794 1.00 92.69 91 ASN A C 1
ATOM 753 O O . ASN A 1 91 ? 16.594 -14.177 -6.931 1.00 92.69 91 ASN A O 1
ATOM 757 N N . LEU A 1 92 ? 14.396 -14.404 -7.299 1.00 92.06 92 LEU A N 1
ATOM 758 C CA . LEU A 1 92 ? 14.266 -13.195 -8.119 1.00 92.06 92 LEU A CA 1
ATOM 759 C C . LEU A 1 92 ? 14.105 -11.913 -7.288 1.00 92.06 92 LEU A C 1
ATOM 761 O O . LEU A 1 92 ? 14.147 -10.814 -7.847 1.00 92.06 92 LEU A O 1
ATOM 765 N N . TYR A 1 93 ? 13.926 -12.016 -5.968 1.00 94.81 93 TYR A N 1
ATOM 766 C CA . TYR A 1 93 ? 13.727 -10.862 -5.095 1.00 94.81 93 TYR A CA 1
ATOM 767 C C . TYR A 1 93 ? 14.543 -10.938 -3.800 1.00 94.81 93 TYR A C 1
ATOM 769 O O . TYR A 1 93 ? 14.887 -12.002 -3.305 1.00 94.81 93 TYR A O 1
ATOM 777 N N . GLN A 1 94 ? 14.850 -9.770 -3.239 1.00 94.88 94 GLN A N 1
ATOM 778 C CA . GLN A 1 94 ? 15.542 -9.605 -1.956 1.00 94.88 94 GLN A CA 1
ATOM 779 C C . GLN A 1 94 ? 14.568 -9.359 -0.803 1.00 94.88 94 GLN A C 1
ATOM 781 O O . GLN A 1 94 ? 14.838 -9.740 0.330 1.00 94.88 94 GLN A O 1
ATOM 786 N N . GLN A 1 95 ? 13.460 -8.663 -1.071 1.00 93.69 95 GLN A N 1
ATOM 787 C CA . GLN A 1 95 ? 12.435 -8.339 -0.077 1.00 93.69 95 GLN A CA 1
ATOM 788 C C . GLN A 1 95 ? 11.044 -8.417 -0.701 1.00 93.69 95 GLN A C 1
ATOM 790 O O . GLN A 1 95 ? 10.883 -8.146 -1.895 1.00 93.69 95 GLN A O 1
ATOM 795 N N . LYS A 1 96 ? 10.054 -8.764 0.125 1.00 93.44 96 LYS A N 1
ATOM 796 C CA . LYS A 1 96 ? 8.641 -8.871 -0.240 1.00 93.44 96 LYS A CA 1
ATOM 797 C C . LYS A 1 96 ? 7.786 -8.010 0.694 1.00 93.44 96 LYS A C 1
ATOM 799 O O . LYS A 1 96 ? 8.055 -7.923 1.887 1.00 93.44 96 LYS A O 1
ATOM 804 N N . ALA A 1 97 ? 6.755 -7.402 0.131 1.00 93.31 97 ALA A N 1
ATOM 805 C CA . ALA A 1 97 ? 5.667 -6.700 0.794 1.00 93.31 97 ALA A CA 1
ATOM 806 C C . ALA A 1 97 ? 4.334 -7.134 0.170 1.00 93.31 97 ALA A C 1
ATOM 808 O O . ALA A 1 97 ? 4.306 -7.819 -0.859 1.00 93.31 97 ALA A O 1
ATOM 809 N N . SER A 1 98 ? 3.234 -6.725 0.794 1.00 93.44 98 SER A N 1
ATOM 810 C CA . SER A 1 98 ? 1.887 -6.907 0.262 1.00 93.44 98 SER A CA 1
ATOM 811 C C . SER A 1 98 ? 1.109 -5.598 0.299 1.00 93.44 98 SER A C 1
ATOM 813 O O . SER A 1 98 ? 1.340 -4.747 1.155 1.00 93.44 98 SER A O 1
ATOM 815 N N . LEU A 1 99 ? 0.172 -5.447 -0.628 1.00 94.25 99 LEU A N 1
ATOM 816 C CA . LEU A 1 99 ? -0.788 -4.356 -0.655 1.00 94.25 99 LEU A CA 1
ATOM 817 C C . LEU A 1 99 ? -2.190 -4.931 -0.834 1.00 94.25 99 LEU A C 1
ATOM 819 O O . LEU A 1 99 ? -2.475 -5.609 -1.823 1.00 94.25 99 LEU A O 1
ATOM 823 N N . TYR A 1 100 ? -3.058 -4.619 0.120 1.00 94.38 100 TYR A N 1
ATOM 824 C CA . TYR A 1 100 ? -4.466 -4.996 0.133 1.00 94.38 100 TYR A CA 1
ATOM 825 C C . TYR A 1 100 ? -5.307 -3.748 -0.120 1.00 94.38 100 TYR A C 1
ATOM 827 O O . TYR A 1 100 ? -5.061 -2.711 0.500 1.00 94.38 100 TYR A O 1
ATOM 835 N N . LEU A 1 101 ? -6.294 -3.832 -1.013 1.00 94.81 101 LEU A N 1
ATOM 836 C CA . LEU A 1 101 ? -7.237 -2.745 -1.266 1.00 94.81 101 LEU A CA 1
ATOM 837 C C . LEU A 1 101 ? -8.671 -3.249 -1.151 1.00 94.81 101 LEU A C 1
ATOM 839 O O . LEU A 1 101 ? -9.029 -4.269 -1.746 1.00 94.81 101 LEU A O 1
ATOM 843 N N . TYR A 1 102 ? -9.492 -2.494 -0.425 1.00 93.75 102 TYR A N 1
ATOM 844 C CA . TYR A 1 102 ? -10.908 -2.795 -0.228 1.00 93.75 102 TYR A CA 1
ATOM 845 C C . TYR A 1 102 ? -11.741 -1.596 -0.668 1.00 93.75 102 TYR A C 1
ATOM 847 O O . TYR A 1 102 ? -11.501 -0.467 -0.237 1.00 93.75 102 TYR A O 1
ATOM 855 N N . ALA A 1 103 ? -12.700 -1.838 -1.551 1.00 93.44 103 ALA A N 1
ATOM 856 C CA . ALA A 1 103 ? -13.595 -0.841 -2.099 1.00 93.44 103 ALA A CA 1
ATOM 857 C C . ALA A 1 103 ? -14.534 -0.325 -1.018 1.00 93.44 103 ALA A C 1
ATOM 859 O O . ALA A 1 103 ? -15.214 -1.085 -0.321 1.00 93.44 103 ALA A O 1
ATOM 860 N N . THR A 1 104 ? -14.655 0.996 -0.947 1.00 92.44 104 THR A N 1
ATOM 861 C CA . THR A 1 104 ? -15.580 1.634 -0.019 1.00 92.44 104 THR A CA 1
ATOM 862 C C . THR A 1 104 ? -17.017 1.601 -0.516 1.00 92.44 104 THR A C 1
ATOM 864 O O . THR A 1 104 ? -17.833 2.357 -0.020 1.00 92.44 104 THR A O 1
ATOM 867 N N . SER A 1 105 ? -17.390 0.744 -1.471 1.00 86.81 105 SER A N 1
ATOM 868 C CA . SER A 1 105 ? -18.776 0.540 -1.928 1.00 86.81 105 SER A CA 1
ATOM 869 C C . SER A 1 105 ? -19.532 -0.547 -1.145 1.00 86.81 105 SER A C 1
ATOM 871 O O . SER A 1 105 ? -20.744 -0.670 -1.294 1.00 86.81 105 SER A O 1
ATOM 873 N N . ARG A 1 106 ? -18.855 -1.304 -0.270 1.00 78.00 106 ARG A N 1
ATOM 874 C CA . ARG A 1 106 ? -19.446 -2.398 0.526 1.00 78.00 106 ARG A CA 1
ATOM 875 C C . ARG A 1 106 ? -20.280 -1.892 1.726 1.00 78.00 106 ARG A C 1
ATOM 877 O O . ARG A 1 106 ? -19.983 -0.813 2.241 1.00 78.00 106 ARG A O 1
ATOM 884 N N . PRO A 1 107 ? -21.320 -2.609 2.196 1.00 74.25 107 PRO A N 1
ATOM 885 C CA . PRO A 1 107 ? -21.979 -2.296 3.469 1.00 74.25 107 PRO A CA 1
ATOM 886 C C . PRO A 1 107 ? -20.964 -2.289 4.620 1.00 74.25 107 PRO A C 1
ATOM 888 O O . PRO A 1 107 ? -20.033 -3.088 4.607 1.00 74.25 107 PRO A O 1
ATOM 891 N N . CYS A 1 108 ? -21.110 -1.382 5.585 1.00 75.31 108 CYS A N 1
ATOM 892 C CA . CYS A 1 108 ? -20.151 -1.249 6.682 1.00 75.31 108 CYS A CA 1
ATOM 893 C C . CYS A 1 108 ? -20.796 -0.639 7.934 1.00 75.31 108 CYS A C 1
ATOM 895 O O . CYS A 1 108 ? -21.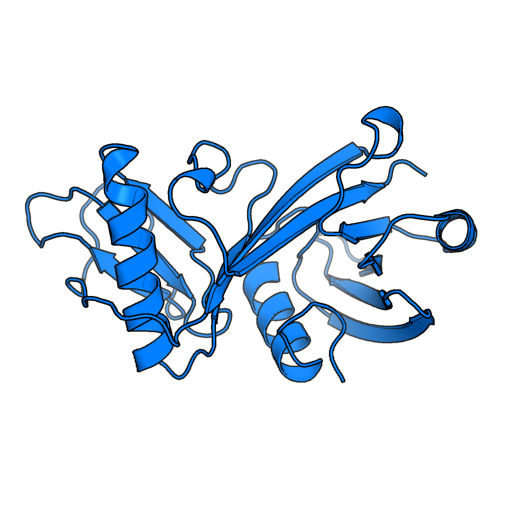892 -0.077 7.861 1.00 75.31 108 CYS A O 1
ATOM 897 N N . ALA A 1 109 ? -20.094 -0.742 9.066 1.00 72.94 109 ALA A N 1
ATOM 898 C CA . ALA A 1 109 ? -20.453 -0.129 10.341 1.00 72.94 109 ALA A CA 1
ATOM 899 C C . ALA A 1 109 ? -19.314 0.769 10.848 1.00 72.94 109 ALA A C 1
ATOM 901 O O . ALA A 1 109 ? -18.139 0.445 10.684 1.00 72.94 109 ALA A O 1
ATOM 902 N N . THR A 1 110 ? -19.671 1.899 11.453 1.00 74.19 110 THR A N 1
ATOM 903 C CA . THR A 1 110 ? -18.724 2.899 11.961 1.00 74.19 110 THR A CA 1
ATOM 904 C C . THR A 1 110 ? -18.244 2.539 13.366 1.00 74.19 110 THR A C 1
ATOM 906 O O . THR A 1 110 ? -19.040 2.109 14.202 1.00 74.19 110 THR A O 1
ATOM 909 N N . GLY A 1 111 ? -16.955 2.748 13.629 1.00 79.06 111 GLY A N 1
ATOM 910 C CA . GLY A 1 111 ? -16.352 2.522 14.943 1.00 79.06 111 GLY A CA 1
ATOM 911 C C . GLY A 1 111 ? -16.436 3.740 15.847 1.00 79.06 111 GLY A C 1
ATOM 912 O O . GLY A 1 111 ? -17.052 4.751 15.505 1.00 79.06 111 GLY A O 1
ATOM 913 N N . ILE A 1 112 ? -15.781 3.662 17.004 1.00 86.31 112 ILE A N 1
ATOM 914 C CA . ILE A 1 112 ? -15.697 4.796 17.926 1.00 86.31 112 ILE A CA 1
ATOM 915 C C . ILE A 1 112 ? -14.440 5.602 17.621 1.00 86.31 112 ILE A C 1
ATOM 917 O O . ILE A 1 112 ? -13.338 5.059 17.575 1.00 86.31 112 ILE A O 1
ATOM 921 N N . HIS A 1 113 ? -14.618 6.907 17.431 1.00 90.38 113 HIS A N 1
ATOM 922 C CA . HIS A 1 113 ? -13.523 7.857 17.261 1.00 90.38 113 HIS A CA 1
ATOM 923 C C . HIS A 1 113 ? -12.912 8.159 18.620 1.00 90.38 113 HIS A C 1
ATOM 925 O O . HIS A 1 113 ? -13.637 8.450 19.573 1.00 90.38 113 HIS A O 1
ATOM 931 N N . LEU A 1 114 ? -11.587 8.104 18.705 1.00 86.69 114 LEU A N 1
ATOM 932 C CA . LEU A 1 114 ? -10.868 8.510 19.905 1.00 86.69 114 LEU A CA 1
ATOM 933 C C . LEU A 1 114 ? -10.200 9.864 19.670 1.00 86.69 114 LEU A C 1
ATOM 935 O O . LEU A 1 114 ? -9.402 10.016 18.749 1.00 86.69 114 LEU A O 1
ATOM 939 N N . GLU A 1 115 ? -10.508 10.837 20.527 1.00 83.62 115 GLU A N 1
ATOM 940 C CA . GLU A 1 115 ? -9.809 12.130 20.551 1.00 83.62 115 GLU A CA 1
ATOM 941 C C . GLU A 1 115 ? -8.437 12.022 21.223 1.00 83.62 115 GLU A C 1
ATOM 943 O O . GLU A 1 115 ? -7.502 12.734 20.863 1.00 83.62 115 GLU A O 1
ATOM 948 N N . LYS A 1 116 ? -8.314 11.103 22.188 1.00 84.56 116 LYS A N 1
ATOM 949 C CA . LYS A 1 116 ? -7.075 10.793 22.894 1.00 84.56 116 LYS A CA 1
ATOM 950 C C . LYS A 1 116 ? -6.839 9.291 22.870 1.00 84.56 116 LYS A C 1
ATOM 952 O O . LYS A 1 116 ? -7.741 8.510 23.172 1.00 84.56 116 LYS A O 1
ATOM 957 N N . VAL A 1 117 ? -5.621 8.900 22.520 1.00 88.38 117 VAL A N 1
ATOM 958 C CA . VAL A 1 117 ? -5.221 7.496 22.500 1.00 88.38 117 VAL A CA 1
ATOM 959 C C . VAL A 1 117 ? -4.926 7.021 23.932 1.00 88.38 117 VAL A C 1
ATOM 961 O O . VAL A 1 117 ? -4.369 7.791 24.720 1.00 88.38 117 VAL A O 1
ATOM 964 N N . PRO A 1 118 ? -5.311 5.786 24.309 1.00 86.81 118 PRO A N 1
ATOM 965 C CA . PRO A 1 118 ? -4.939 5.220 25.601 1.00 86.81 118 PRO A CA 1
ATOM 966 C C . PRO A 1 118 ? -3.422 5.070 25.761 1.00 86.81 118 PRO A C 1
ATOM 968 O O . PRO A 1 118 ? -2.669 5.037 24.789 1.00 86.81 118 PRO A O 1
ATOM 971 N N . GLU A 1 119 ? -2.973 4.937 27.005 1.00 86.81 119 GLU A N 1
ATOM 972 C CA . GLU A 1 119 ? -1.563 4.702 27.309 1.00 86.81 119 GLU A CA 1
ATOM 973 C C . GLU A 1 119 ? -1.075 3.367 26.710 1.00 86.81 119 GLU A C 1
ATOM 975 O O . GLU A 1 119 ? -1.819 2.387 26.654 1.00 86.81 119 GLU A O 1
ATOM 980 N N . GLY A 1 120 ? 0.179 3.332 26.251 1.00 86.88 120 GLY A N 1
ATOM 981 C CA . GLY A 1 120 ? 0.802 2.137 25.664 1.00 86.88 120 GLY A CA 1
ATOM 982 C C . GLY A 1 120 ? 0.665 2.005 24.143 1.00 86.88 120 GLY A C 1
ATOM 983 O O . GLY A 1 120 ? 1.239 1.082 23.566 1.00 86.88 120 GLY A O 1
ATOM 984 N N . TYR A 1 121 ? -0.027 2.935 23.482 1.00 90.00 121 TYR A N 1
ATOM 985 C CA . TYR A 1 121 ? -0.144 2.987 22.023 1.00 90.00 121 TYR A CA 1
ATOM 986 C C . TYR A 1 121 ? 0.623 4.193 21.450 1.00 90.00 121 TYR A C 1
ATOM 988 O O . TYR A 1 121 ? 0.752 5.210 22.132 1.00 90.00 121 TYR A O 1
ATOM 996 N N . PRO A 1 122 ? 1.151 4.115 20.212 1.00 90.69 122 PRO A N 1
ATOM 997 C CA . PRO A 1 122 ? 1.872 5.231 19.601 1.00 90.69 122 PRO A CA 1
ATOM 998 C C . PRO A 1 122 ? 0.985 6.466 19.444 1.00 90.69 122 PRO A C 1
ATOM 1000 O O . PRO A 1 122 ? -0.182 6.339 19.085 1.00 90.69 122 PRO A O 1
ATOM 1003 N N . GLU A 1 123 ? 1.533 7.663 19.626 1.00 91.38 123 GLU A N 1
ATOM 1004 C CA . GLU A 1 123 ? 0.787 8.893 19.344 1.00 91.38 123 GLU A CA 1
ATOM 1005 C C . GLU A 1 123 ? 0.488 9.016 17.836 1.00 91.38 123 GLU A C 1
ATOM 1007 O O . GLU A 1 123 ? 1.388 8.813 17.008 1.00 91.38 123 GLU A O 1
ATOM 1012 N N . PRO A 1 124 ? -0.760 9.330 17.443 1.00 90.06 124 PRO A N 1
ATOM 1013 C CA . PRO A 1 124 ? -1.126 9.495 16.048 1.00 90.06 124 PRO A CA 1
ATOM 1014 C C . PRO A 1 124 ? -0.553 10.807 15.510 1.00 90.06 124 PRO A C 1
ATOM 1016 O O . PRO A 1 124 ? -0.460 11.814 16.214 1.00 90.06 124 PRO A O 1
ATOM 1019 N N . THR A 1 125 ? -0.213 10.835 14.223 1.00 88.56 125 THR A N 1
ATOM 1020 C CA . THR A 1 125 ? 0.116 12.110 13.575 1.00 88.56 125 THR A CA 1
ATOM 1021 C C . THR A 1 125 ? -1.175 12.871 13.233 1.00 88.56 125 THR A C 1
ATOM 1023 O O . THR A 1 125 ? -2.240 12.253 13.148 1.00 88.56 125 THR A O 1
ATOM 1026 N N . PRO A 1 126 ? -1.124 14.190 12.962 1.00 89.81 126 PRO A N 1
ATOM 1027 C CA . PRO A 1 126 ? -2.316 14.970 12.601 1.00 89.81 126 PRO A CA 1
ATOM 1028 C C . PRO A 1 126 ? -3.061 14.467 11.354 1.00 89.81 126 PRO A C 1
ATOM 1030 O O . PRO A 1 126 ? -4.236 14.780 11.156 1.00 89.81 126 PRO A O 1
ATOM 1033 N N . ASP A 1 127 ? -2.389 13.675 10.517 1.00 93.19 127 ASP A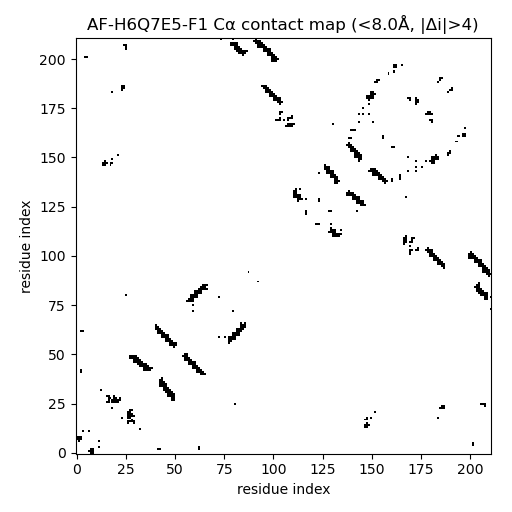 N 1
ATOM 1034 C CA . ASP A 1 127 ? -2.963 13.085 9.311 1.00 93.19 127 ASP A CA 1
ATOM 1035 C C . ASP A 1 127 ? -3.824 11.848 9.592 1.00 93.19 127 ASP A C 1
ATOM 1037 O O . ASP A 1 127 ? -4.400 11.291 8.659 1.00 93.19 127 ASP A O 1
ATOM 1041 N N . HIS A 1 128 ? -3.934 11.401 10.845 1.00 94.81 128 HIS A N 1
ATOM 1042 C CA . HIS A 1 128 ? -4.647 10.176 11.199 1.00 94.81 128 HIS A CA 1
ATOM 1043 C C . HIS A 1 128 ? -6.032 10.439 11.790 1.00 94.81 128 HIS A C 1
ATOM 1045 O O . HIS A 1 128 ? -6.302 11.440 12.457 1.00 94.81 128 HIS A O 1
ATOM 1051 N N . VAL A 1 129 ? -6.953 9.520 11.518 1.00 95.19 129 VAL A N 1
ATOM 1052 C CA . VAL A 1 129 ? -8.142 9.290 12.346 1.00 95.19 129 VAL A CA 1
ATOM 1053 C C . VAL A 1 129 ? -7.880 8.033 13.162 1.00 95.19 129 VAL A C 1
ATOM 1055 O O . VAL A 1 129 ? -7.460 7.018 12.605 1.00 95.19 129 VAL A O 1
ATOM 1058 N N . VAL A 1 130 ? -8.120 8.109 14.469 1.00 95.38 130 VAL A N 1
ATOM 1059 C CA . VAL A 1 130 ? -7.993 6.965 15.372 1.00 95.38 130 VAL A CA 1
ATOM 1060 C C . VAL A 1 130 ? -9.368 6.374 15.619 1.00 95.38 130 VAL A C 1
ATOM 1062 O O . VAL A 1 130 ? -10.264 7.061 16.115 1.00 95.38 130 VAL A O 1
ATOM 1065 N N . VAL A 1 131 ? -9.522 5.094 15.286 1.00 94.94 131 VAL A N 1
ATOM 1066 C CA . VAL A 1 131 ? -10.773 4.361 15.480 1.00 94.94 131 VAL A CA 1
ATOM 1067 C C . VAL A 1 131 ? -10.542 3.131 16.333 1.00 94.94 131 VAL A C 1
ATOM 1069 O O . VAL A 1 131 ? -9.569 2.398 16.158 1.00 94.94 131 VAL A O 1
ATOM 1072 N N . ALA A 1 132 ? -11.471 2.908 17.253 1.00 94.44 132 ALA A N 1
ATOM 1073 C CA . ALA A 1 132 ? -11.424 1.860 18.250 1.00 94.44 132 ALA A CA 1
ATOM 1074 C C . ALA A 1 132 ? -12.750 1.104 18.343 1.00 94.44 132 ALA A C 1
ATOM 1076 O O . ALA A 1 132 ? -13.809 1.592 17.938 1.00 94.44 132 ALA A O 1
ATOM 1077 N N . SER A 1 133 ? -12.697 -0.091 18.929 1.00 92.62 133 SER A N 1
ATOM 1078 C CA . SER A 1 133 ? -13.900 -0.872 19.231 1.00 92.62 133 SER A CA 1
ATOM 1079 C C . SER A 1 133 ? -14.727 -0.299 20.387 1.00 92.62 133 SER A C 1
ATOM 1081 O O . SER A 1 133 ? -15.928 -0.536 20.451 1.00 92.62 133 SER A O 1
ATOM 1083 N N . SER A 1 134 ? -14.082 0.374 21.345 1.00 87.56 134 SER A N 1
ATOM 1084 C CA . SER A 1 134 ? -14.716 0.978 22.523 1.00 87.56 134 SER A CA 1
ATOM 1085 C C . SER A 1 134 ? -13.811 2.073 23.122 1.00 87.56 134 SER A C 1
ATOM 1087 O O . SER A 1 134 ? -12.695 2.264 22.644 1.00 87.56 134 SER A O 1
ATOM 1089 N N . GLN A 1 135 ? -14.273 2.793 24.153 1.00 83.44 135 GLN A N 1
ATOM 1090 C CA . GLN A 1 135 ? -13.453 3.789 24.867 1.00 83.44 135 GLN A CA 1
ATOM 1091 C C . GLN A 1 135 ? -12.613 3.202 26.017 1.00 83.44 135 GLN A C 1
ATOM 1093 O O . GLN A 1 135 ? -11.612 3.804 26.393 1.00 83.44 135 GLN A O 1
ATOM 1098 N N . SER A 1 136 ? -13.011 2.061 26.589 1.00 80.38 136 SER A N 1
ATOM 1099 C CA . SER A 1 136 ? -12.415 1.508 27.820 1.00 80.38 136 SER A CA 1
ATOM 1100 C C . SER A 1 136 ? -11.838 0.101 27.650 1.00 80.38 136 SER A C 1
ATOM 1102 O O . SER A 1 136 ? -10.760 -0.186 28.156 1.00 80.38 136 SER A O 1
ATOM 1104 N N . GLU A 1 137 ? -12.523 -0.773 26.914 1.00 87.19 137 GLU A N 1
ATOM 1105 C CA . GLU A 1 137 ? -12.122 -2.164 26.682 1.00 87.19 137 GLU A CA 1
ATOM 1106 C C . GLU A 1 137 ? -11.842 -2.385 25.195 1.00 87.19 137 GLU A C 1
ATOM 1108 O O . GLU A 1 137 ? -12.727 -2.735 24.400 1.00 87.19 137 GLU A O 1
ATOM 1113 N N . LEU A 1 138 ? -10.606 -2.101 24.791 1.00 90.12 138 LEU A N 1
ATOM 1114 C CA . LEU A 1 138 ? -10.196 -2.215 23.399 1.00 90.12 138 LEU A CA 1
ATOM 1115 C C . LEU A 1 138 ? -10.114 -3.683 22.963 1.00 90.12 138 LEU A C 1
ATOM 1117 O O . LEU A 1 138 ? -9.399 -4.491 23.543 1.00 90.12 138 LEU A O 1
ATOM 1121 N N . ARG A 1 139 ? -10.809 -4.003 21.873 1.00 93.56 139 ARG A N 1
ATOM 1122 C CA . ARG A 1 139 ? -10.671 -5.239 21.086 1.00 93.56 139 ARG A CA 1
ATOM 1123 C C . ARG A 1 139 ? -9.856 -4.993 19.821 1.00 93.56 139 ARG A C 1
ATOM 1125 O O . ARG A 1 139 ? -9.181 -5.896 19.334 1.00 93.56 139 ARG A O 1
ATOM 1132 N N . TYR A 1 140 ? -9.915 -3.770 19.299 1.00 93.44 140 TYR A N 1
ATOM 1133 C CA . TYR A 1 140 ? -9.044 -3.279 18.241 1.00 93.44 140 TYR A CA 1
ATOM 1134 C C . TYR A 1 140 ? -8.906 -1.755 18.304 1.00 93.44 140 TYR A C 1
ATOM 1136 O O . TYR A 1 140 ? -9.782 -1.063 18.834 1.00 93.44 140 TYR A O 1
ATOM 1144 N N . LEU A 1 141 ? -7.819 -1.260 17.717 1.00 94.38 141 LEU A N 1
ATOM 1145 C CA . LEU A 1 141 ? -7.497 0.151 17.522 1.00 94.38 141 LEU A CA 1
ATOM 1146 C C . LEU A 1 141 ? -6.689 0.282 16.225 1.00 94.38 141 LEU A C 1
ATOM 1148 O O . LEU A 1 141 ? -5.715 -0.447 16.037 1.00 94.38 141 LEU A O 1
ATOM 1152 N N . PHE A 1 142 ? -7.069 1.190 15.328 1.00 94.88 142 PHE A N 1
ATOM 1153 C CA . PHE A 1 142 ? -6.330 1.425 14.087 1.00 94.88 142 PHE A CA 1
ATOM 1154 C C . PHE A 1 142 ? -6.235 2.903 13.732 1.00 94.88 142 PHE A C 1
ATOM 1156 O O . PHE A 1 142 ? -7.129 3.694 14.050 1.00 94.88 142 PHE A O 1
ATOM 1163 N N . TYR A 1 143 ? -5.139 3.270 13.066 1.00 95.38 143 TYR A N 1
ATOM 1164 C CA . TYR A 1 143 ? -4.879 4.636 12.611 1.00 95.38 143 TYR A CA 1
ATOM 1165 C C . TYR A 1 143 ? -5.029 4.688 11.102 1.00 95.38 143 TYR A C 1
ATOM 1167 O O . TYR A 1 143 ? -4.199 4.154 10.364 1.00 95.38 143 TYR A O 1
ATOM 1175 N N . LEU A 1 144 ? -6.092 5.344 10.650 1.00 95.75 144 LEU A N 1
ATOM 1176 C CA . LEU A 1 144 ? -6.363 5.540 9.235 1.00 95.75 144 LEU A CA 1
ATOM 1177 C C . LEU A 1 144 ? -5.765 6.865 8.778 1.00 95.75 144 LEU A C 1
ATOM 1179 O O . LEU A 1 144 ? -6.156 7.929 9.262 1.00 95.75 144 LEU A O 1
ATOM 1183 N N . ASN A 1 145 ? -4.840 6.807 7.828 1.00 95.62 145 ASN A N 1
ATOM 1184 C CA . ASN A 1 145 ? -4.299 7.995 7.186 1.00 95.62 145 ASN A CA 1
ATOM 1185 C C . ASN A 1 145 ? -5.380 8.668 6.325 1.00 95.62 145 ASN A C 1
ATOM 1187 O O . ASN A 1 145 ? -5.951 8.037 5.437 1.00 95.62 145 ASN A O 1
ATOM 1191 N N . ARG A 1 146 ? -5.652 9.954 6.544 1.00 95.19 146 ARG A N 1
ATOM 1192 C CA . ARG A 1 146 ? -6.711 10.708 5.847 1.00 95.19 146 ARG A CA 1
ATOM 1193 C C . ARG A 1 146 ? -6.429 10.940 4.362 1.00 95.19 146 ARG A C 1
ATOM 1195 O O . ARG A 1 146 ? -7.348 11.288 3.631 1.00 95.19 146 ARG A O 1
ATOM 1202 N N . TRP A 1 147 ? -5.182 10.769 3.926 1.00 93.88 147 TRP A N 1
ATOM 1203 C CA . TRP A 1 147 ? -4.745 11.101 2.569 1.00 93.88 147 TRP A CA 1
ATOM 1204 C C . TRP A 1 147 ? -4.489 9.876 1.693 1.00 93.88 147 TRP A C 1
ATOM 1206 O O . TRP A 1 147 ? -4.816 9.888 0.509 1.00 93.88 147 TRP A O 1
ATOM 1216 N N . SER A 1 148 ? -3.893 8.819 2.252 1.00 93.75 148 SER A N 1
ATOM 1217 C CA . SER A 1 148 ? -3.689 7.544 1.545 1.00 93.75 148 SER A CA 1
ATOM 1218 C C . SER A 1 148 ? -4.757 6.501 1.865 1.00 93.75 148 SER A C 1
ATOM 1220 O O . SER A 1 148 ? -4.780 5.447 1.230 1.00 93.75 148 SER A O 1
ATOM 1222 N N . PHE A 1 149 ? -5.611 6.745 2.863 1.00 95.56 149 PHE A N 1
ATOM 1223 C CA . PHE A 1 149 ? -6.539 5.747 3.405 1.00 95.56 149 PHE A CA 1
ATOM 1224 C C . PHE A 1 149 ? -5.836 4.435 3.777 1.00 95.56 149 PHE A C 1
ATOM 1226 O O . PHE A 1 149 ? -6.441 3.366 3.721 1.00 95.56 149 PHE A O 1
ATOM 1233 N N . ASN A 1 150 ? -4.544 4.514 4.113 1.00 95.31 150 ASN A N 1
ATOM 1234 C CA . ASN A 1 150 ? -3.772 3.382 4.592 1.00 95.31 150 ASN A CA 1
ATOM 1235 C C . ASN A 1 150 ? -3.974 3.210 6.100 1.00 95.31 150 ASN A C 1
ATOM 1237 O O . ASN A 1 150 ? -4.041 4.199 6.836 1.00 95.31 150 ASN A O 1
ATOM 1241 N N . ILE A 1 151 ? -4.061 1.962 6.559 1.00 94.75 151 ILE A N 1
ATOM 1242 C CA . ILE A 1 151 ? -3.921 1.654 7.983 1.00 94.75 151 ILE A CA 1
ATOM 1243 C C . ILE A 1 151 ? -2.428 1.656 8.315 1.00 94.75 151 ILE A C 1
ATOM 1245 O O . ILE A 1 151 ? -1.706 0.717 7.986 1.00 94.75 151 ILE A O 1
ATOM 1249 N N . ASP A 1 152 ? -1.967 2.734 8.944 1.00 91.94 152 ASP A N 1
ATOM 1250 C CA . ASP A 1 152 ? -0.545 2.950 9.250 1.00 91.94 152 ASP A CA 1
ATOM 1251 C C . ASP A 1 152 ? -0.134 2.255 10.560 1.00 91.94 152 ASP A C 1
ATOM 1253 O O . ASP A 1 152 ? 1.019 1.861 10.737 1.00 91.94 152 ASP A O 1
ATOM 1257 N N . TYR A 1 153 ? -1.096 2.076 11.467 1.00 92.44 153 TYR A N 1
ATOM 1258 C CA . TYR A 1 153 ? -0.953 1.341 12.719 1.00 92.44 153 TYR A CA 1
ATOM 1259 C C . TYR A 1 153 ? -2.220 0.531 12.988 1.00 92.44 153 TYR A C 1
ATOM 1261 O O . TYR A 1 153 ? -3.331 1.025 1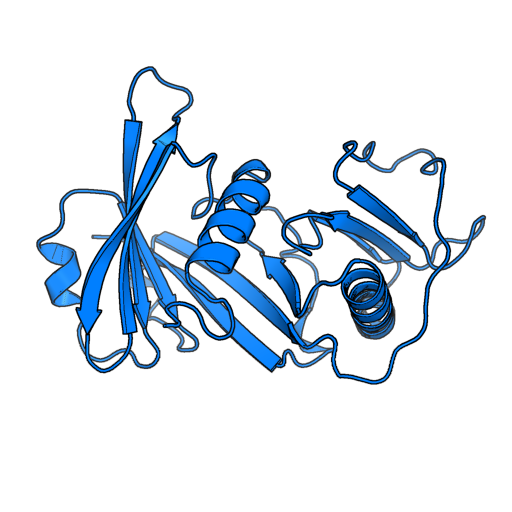2.781 1.00 92.44 153 TYR A O 1
ATOM 1269 N N . LEU A 1 154 ? -2.051 -0.697 13.474 1.00 93.00 154 LEU A N 1
ATOM 1270 C CA . LEU A 1 154 ? -3.140 -1.583 13.859 1.00 93.00 154 LEU A CA 1
ATOM 1271 C C . LEU A 1 154 ? -2.735 -2.370 15.098 1.00 93.00 154 LEU A C 1
ATOM 1273 O O . LEU A 1 154 ? -1.713 -3.056 15.108 1.00 93.00 154 LEU A O 1
ATOM 1277 N N . TRP A 1 155 ? -3.598 -2.329 16.099 1.00 92.69 155 TRP A N 1
ATOM 1278 C CA . TRP A 1 155 ? -3.593 -3.249 17.215 1.00 92.69 155 TRP A CA 1
ATOM 1279 C C . TRP A 1 155 ? -4.911 -4.021 17.232 1.00 92.69 155 TRP A C 1
ATOM 1281 O O . TRP A 1 155 ? -5.990 -3.444 17.075 1.00 92.69 155 TRP A O 1
ATOM 1291 N N . VAL A 1 156 ? -4.825 -5.333 17.430 1.00 91.44 156 VAL A N 1
ATOM 1292 C CA . VAL A 1 156 ? -5.981 -6.217 17.588 1.00 91.44 156 VAL A CA 1
ATOM 1293 C C . VAL A 1 156 ? -5.735 -7.180 18.736 1.00 91.44 156 VAL A C 1
ATOM 1295 O O . VAL A 1 156 ? -4.662 -7.770 18.835 1.00 91.44 156 VAL A O 1
ATOM 1298 N N . ALA A 1 157 ? -6.743 -7.373 19.582 1.00 90.94 157 ALA A N 1
ATOM 1299 C CA . ALA A 1 157 ? -6.675 -8.323 20.689 1.00 90.94 157 ALA A CA 1
ATOM 1300 C C . ALA A 1 157 ? -6.623 -9.779 20.194 1.00 90.94 157 ALA A C 1
ATOM 1302 O O . ALA A 1 157 ? -6.032 -10.646 20.829 1.00 90.94 157 ALA A O 1
ATOM 1303 N N . SER A 1 158 ? -7.259 -10.048 19.052 1.00 88.94 158 SER A N 1
ATOM 1304 C CA . SER A 1 158 ? -7.324 -11.363 18.420 1.00 88.94 158 SER A CA 1
ATOM 1305 C C . SER A 1 158 ? -7.559 -11.209 16.920 1.00 88.94 158 SER A C 1
ATOM 1307 O O . SER A 1 158 ? -8.208 -10.263 16.467 1.00 88.94 158 SER A O 1
ATOM 1309 N N . GLY A 1 159 ? -7.074 -12.175 16.139 1.00 86.12 159 GLY A N 1
ATOM 1310 C CA . GLY A 1 159 ? -7.259 -12.204 14.691 1.00 86.12 159 GLY A CA 1
ATOM 1311 C C . GLY A 1 159 ? -8.716 -12.378 14.239 1.00 86.12 159 GLY A C 1
ATOM 1312 O O . GLY A 1 159 ? -8.961 -12.322 13.042 1.00 86.12 159 GLY A O 1
ATOM 1313 N N . GLU A 1 160 ? -9.668 -12.621 15.144 1.00 88.62 160 GLU A N 1
ATOM 1314 C CA . GLU A 1 160 ? -11.113 -12.625 14.844 1.00 88.62 160 GLU A CA 1
ATOM 1315 C C . GLU A 1 160 ? -11.680 -11.215 14.595 1.00 88.62 160 GLU A C 1
ATOM 1317 O O . GLU A 1 160 ? -12.721 -11.060 13.964 1.00 88.62 160 GLU A O 1
ATOM 1322 N N . TYR A 1 161 ? -10.995 -10.169 15.072 1.00 90.69 161 TYR A N 1
ATOM 1323 C CA . TYR A 1 161 ? -11.457 -8.783 14.944 1.00 90.69 161 TYR A CA 1
ATOM 1324 C C . TYR A 1 161 ? -11.001 -8.099 13.654 1.00 90.69 161 TYR A C 1
ATOM 1326 O O . TYR A 1 161 ? -11.377 -6.952 13.418 1.00 90.69 161 TYR A O 1
ATOM 1334 N N . ILE A 1 162 ? -10.224 -8.781 12.808 1.00 90.50 162 ILE A N 1
ATOM 1335 C CA . ILE A 1 162 ? -9.713 -8.215 11.552 1.00 90.50 162 ILE A CA 1
ATOM 1336 C C . ILE A 1 162 ? -10.840 -7.839 10.599 1.00 90.50 162 ILE A C 1
ATOM 1338 O O . ILE A 1 162 ? -10.802 -6.746 10.039 1.00 90.50 162 ILE A O 1
ATOM 1342 N N . ASP A 1 163 ? -11.875 -8.671 10.493 1.00 89.50 163 ASP A N 1
ATOM 1343 C CA . ASP A 1 163 ? -13.049 -8.344 9.681 1.00 89.50 163 ASP A CA 1
ATOM 1344 C C . ASP A 1 163 ? -13.689 -7.033 10.143 1.00 89.50 163 ASP A C 1
ATOM 1346 O O . ASP A 1 163 ? -13.933 -6.137 9.338 1.00 89.50 163 ASP A O 1
ATOM 1350 N N . ARG A 1 164 ? -13.851 -6.860 11.462 1.00 90.94 164 ARG A N 1
ATOM 1351 C CA . ARG A 1 164 ? -14.404 -5.623 12.025 1.00 90.94 164 ARG A CA 1
ATOM 1352 C C . ARG A 1 164 ? -13.503 -4.429 11.751 1.00 90.94 164 ARG A C 1
ATOM 1354 O O . ARG A 1 164 ? -14.006 -3.388 11.348 1.00 90.94 164 ARG A O 1
ATOM 1361 N N . VAL A 1 165 ? -12.190 -4.556 11.937 1.00 92.38 165 VAL A N 1
ATOM 1362 C CA . VAL A 1 165 ? -11.231 -3.482 11.627 1.00 92.38 165 VAL A CA 1
ATOM 1363 C C . VAL A 1 165 ? -11.384 -3.032 10.179 1.00 92.38 165 VAL A C 1
ATOM 1365 O O . VAL A 1 165 ? -11.517 -1.836 9.927 1.00 92.38 165 VAL A O 1
ATOM 1368 N N . VAL A 1 166 ? -11.405 -3.979 9.240 1.00 92.31 166 VAL A N 1
ATOM 1369 C CA . VAL A 1 166 ? -11.520 -3.687 7.810 1.00 92.31 166 VAL A CA 1
ATOM 1370 C C . VAL A 1 166 ? -12.864 -3.033 7.488 1.00 92.31 166 VAL A C 1
ATOM 1372 O O . VAL A 1 166 ? -12.881 -2.003 6.818 1.00 92.31 166 VAL A O 1
ATOM 1375 N N . GLU A 1 167 ? -13.979 -3.548 8.011 1.00 91.81 167 GLU A N 1
ATOM 1376 C CA . GLU A 1 167 ? -15.309 -2.947 7.831 1.00 91.81 167 GLU A CA 1
ATOM 1377 C C . GLU A 1 167 ? -15.381 -1.513 8.375 1.00 91.81 167 GLU A C 1
ATOM 1379 O O . GLU A 1 167 ? -15.893 -0.611 7.707 1.00 91.81 167 GLU A O 1
ATOM 1384 N N . ASN A 1 168 ? -14.824 -1.281 9.564 1.00 93.56 168 ASN A N 1
ATOM 1385 C CA . ASN A 1 168 ? -14.7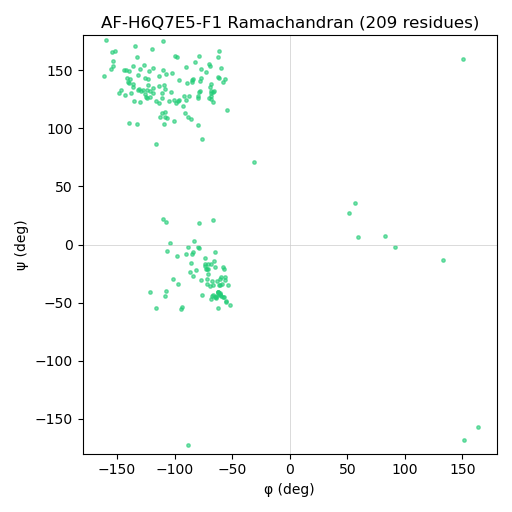94 0.039 10.191 1.00 93.56 168 ASN A CA 1
ATOM 1386 C C . ASN A 1 168 ? -13.918 1.006 9.391 1.00 93.56 168 ASN A C 1
ATOM 1388 O O . ASN A 1 168 ? -14.322 2.140 9.132 1.00 93.56 168 ASN A O 1
ATOM 1392 N N . ALA A 1 169 ? -12.744 0.556 8.946 1.00 94.06 169 ALA A N 1
ATOM 1393 C CA . ALA A 1 169 ? -11.856 1.348 8.105 1.00 94.06 169 ALA A CA 1
ATOM 1394 C C . ALA A 1 169 ? -12.514 1.691 6.761 1.00 94.06 169 ALA A C 1
ATOM 1396 O O . ALA A 1 169 ? -12.409 2.829 6.308 1.00 94.06 169 ALA A O 1
ATOM 1397 N N . VAL A 1 170 ? -13.233 0.745 6.143 1.00 93.94 170 VAL A N 1
ATOM 1398 C CA . VAL A 1 170 ? -14.020 0.972 4.919 1.00 93.94 170 VAL A CA 1
ATOM 1399 C C . VAL A 1 170 ? -15.043 2.088 5.130 1.00 93.94 170 VAL A C 1
ATOM 1401 O O . VAL A 1 170 ? -15.160 2.986 4.292 1.00 93.94 170 VAL A O 1
ATOM 1404 N N . CYS A 1 171 ? -15.753 2.061 6.256 1.00 92.69 171 CYS A N 1
ATOM 1405 C CA . CYS A 1 171 ? -16.731 3.083 6.616 1.00 92.69 171 CYS A CA 1
ATOM 1406 C C . CYS A 1 171 ? -16.092 4.458 6.822 1.00 92.69 171 CYS A C 1
ATOM 1408 O O . CYS A 1 171 ? -16.584 5.457 6.292 1.00 92.69 171 CYS A O 1
ATOM 1410 N N . GLU A 1 172 ? -14.965 4.516 7.525 1.00 94.06 172 GLU A N 1
ATOM 1411 C CA . GLU A 1 172 ? -14.253 5.773 7.740 1.00 94.06 172 GLU A CA 1
ATOM 1412 C C . GLU A 1 172 ? -13.657 6.347 6.465 1.00 94.06 172 GLU A C 1
ATOM 1414 O O . GLU A 1 172 ? -13.812 7.539 6.201 1.00 94.06 172 GLU A O 1
ATOM 1419 N N . ALA A 1 173 ? -13.028 5.519 5.633 1.00 94.25 173 ALA A N 1
ATOM 1420 C CA . ALA A 1 173 ? -12.528 5.976 4.347 1.00 94.25 173 ALA A CA 1
ATOM 1421 C C . ALA A 1 173 ? -13.671 6.497 3.477 1.00 94.25 173 ALA A C 1
ATOM 1423 O O . ALA A 1 173 ? -13.540 7.587 2.930 1.00 94.25 173 ALA A O 1
ATOM 1424 N N . ARG A 1 174 ? -14.824 5.807 3.426 1.00 93.19 174 ARG A N 1
ATOM 1425 C CA . ARG A 1 174 ? -16.020 6.315 2.731 1.00 93.19 174 ARG A CA 1
ATOM 1426 C C . ARG A 1 174 ? -16.427 7.692 3.253 1.00 93.19 174 ARG A C 1
ATOM 1428 O O . ARG A 1 174 ? -16.659 8.597 2.456 1.00 93.19 174 ARG A O 1
ATOM 1435 N N . ARG A 1 175 ? -16.519 7.856 4.577 1.00 92.12 175 ARG A N 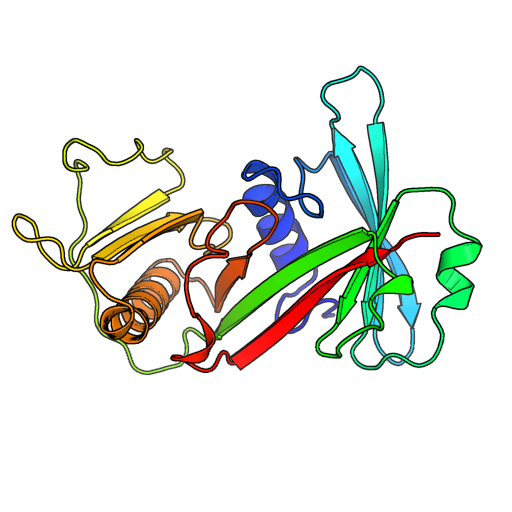1
ATOM 1436 C CA . ARG A 1 175 ? -16.914 9.118 5.227 1.00 92.12 175 ARG A CA 1
ATOM 1437 C C . ARG A 1 175 ? -15.952 10.259 4.888 1.00 92.12 175 ARG A C 1
ATOM 1439 O O . ARG A 1 175 ? -16.385 11.396 4.739 1.00 92.12 175 ARG A O 1
ATOM 1446 N N . LEU A 1 176 ? -14.666 9.950 4.743 1.00 92.50 176 LEU A N 1
ATOM 1447 C CA . LEU A 1 176 ? -13.614 10.885 4.341 1.00 92.50 176 LEU A CA 1
ATOM 1448 C C . LEU A 1 176 ? -13.514 11.080 2.813 1.00 92.50 176 LEU A C 1
ATOM 1450 O O . LEU A 1 176 ? -12.629 11.794 2.350 1.00 92.50 176 LEU A O 1
ATOM 1454 N N . GLY A 1 177 ? -14.400 10.464 2.022 1.00 92.00 177 GLY A N 1
ATOM 1455 C CA . GLY A 1 177 ? -14.420 10.571 0.557 1.00 92.00 177 GLY A CA 1
ATOM 1456 C C . GLY A 1 177 ? -13.454 9.632 -0.174 1.00 92.00 177 GLY A C 1
ATOM 1457 O O . GLY A 1 177 ? -13.304 9.722 -1.392 1.00 92.00 177 GLY A O 1
ATOM 1458 N N . GLY A 1 178 ? -12.804 8.714 0.537 1.00 92.31 178 GLY A N 1
ATOM 1459 C CA . GLY A 1 178 ? -11.948 7.684 -0.035 1.00 92.31 178 GLY A CA 1
ATOM 1460 C C . GLY A 1 178 ? -12.741 6.635 -0.809 1.00 92.31 178 GLY A C 1
ATOM 1461 O O . GLY A 1 178 ? -13.766 6.130 -0.345 1.00 92.31 178 GLY A O 1
ATOM 1462 N N . ARG A 1 179 ? -12.243 6.267 -1.995 1.00 92.50 179 ARG A N 1
ATOM 1463 C CA . ARG A 1 179 ? -12.814 5.188 -2.828 1.00 92.50 179 ARG A CA 1
ATOM 1464 C C . ARG A 1 179 ? -12.368 3.792 -2.387 1.00 92.50 179 ARG A C 1
ATOM 1466 O O . ARG A 1 179 ? -13.031 2.802 -2.688 1.00 92.50 179 ARG A O 1
ATOM 1473 N N . TYR A 1 180 ? -11.244 3.726 -1.680 1.00 93.06 180 TYR A N 1
ATOM 1474 C CA . TYR A 1 180 ? -10.640 2.493 -1.193 1.00 93.06 180 TYR A CA 1
ATOM 1475 C C . TYR A 1 180 ? -10.008 2.747 0.167 1.00 93.06 180 TYR A C 1
ATOM 1477 O O . TYR A 1 180 ? -9.519 3.848 0.416 1.00 93.06 180 TYR A O 1
ATOM 1485 N N . ILE A 1 181 ? -9.965 1.716 1.003 1.00 94.44 181 ILE A N 1
ATOM 1486 C CA . ILE A 1 181 ? -8.916 1.615 2.016 1.00 94.44 181 ILE A CA 1
ATOM 1487 C C . ILE A 1 181 ? -7.731 0.862 1.437 1.00 94.44 181 ILE A C 1
ATOM 1489 O O . ILE A 1 181 ? -7.891 0.005 0.560 1.00 94.44 181 ILE A O 1
ATOM 1493 N N . THR A 1 182 ? -6.549 1.155 1.958 1.00 94.69 182 THR A N 1
ATOM 1494 C CA . THR A 1 182 ? -5.338 0.407 1.653 1.00 94.69 182 THR A CA 1
ATOM 1495 C C . THR A 1 182 ? -4.725 -0.155 2.927 1.00 94.69 182 THR A C 1
ATOM 1497 O O . THR A 1 182 ? -4.877 0.394 4.018 1.00 94.69 182 THR A O 1
ATOM 1500 N N . ILE A 1 183 ? -4.069 -1.300 2.801 1.00 94.38 183 ILE A N 1
ATOM 1501 C CA . ILE A 1 183 ? -3.194 -1.833 3.839 1.00 94.38 183 ILE A CA 1
ATOM 1502 C C . ILE A 1 183 ? -1.909 -2.245 3.135 1.00 94.38 183 ILE A C 1
ATOM 1504 O O . ILE A 1 183 ? -1.879 -3.239 2.411 1.00 94.38 183 ILE A O 1
ATOM 1508 N N . ALA A 1 184 ? -0.871 -1.431 3.278 1.00 92.44 184 ALA A N 1
ATOM 1509 C CA . ALA A 1 184 ? 0.466 -1.689 2.772 1.00 92.44 184 ALA A CA 1
ATOM 1510 C C . ALA A 1 184 ? 1.326 -2.302 3.883 1.00 92.44 184 ALA A C 1
ATOM 1512 O O . ALA A 1 184 ? 1.483 -1.711 4.949 1.00 92.44 184 ALA A O 1
ATOM 1513 N N . THR A 1 185 ? 1.897 -3.474 3.618 1.00 88.69 185 THR A N 1
ATOM 1514 C CA . THR A 1 185 ? 2.784 -4.193 4.543 1.00 88.69 185 THR A CA 1
ATOM 1515 C C . THR A 1 185 ? 4.228 -4.190 4.029 1.00 88.69 185 THR A C 1
ATOM 1517 O O . THR A 1 185 ? 4.512 -3.696 2.930 1.00 88.69 185 THR A O 1
ATOM 1520 N N . GLY A 1 186 ? 5.167 -4.723 4.811 1.00 79.50 186 GLY A N 1
ATOM 1521 C CA . GLY A 1 186 ? 6.592 -4.807 4.475 1.00 79.50 186 GLY A CA 1
ATOM 1522 C C . GLY A 1 186 ? 7.459 -4.764 5.728 1.00 79.50 186 GLY A C 1
ATOM 1523 O O . GLY A 1 186 ? 7.002 -4.244 6.730 1.00 79.50 186 GLY A O 1
ATOM 1524 N N . GLY A 1 187 ? 8.707 -5.245 5.637 1.00 61.06 187 GLY A N 1
ATOM 1525 C CA . GLY A 1 187 ? 9.591 -5.647 6.751 1.00 61.06 187 GLY A CA 1
ATOM 1526 C C . GLY A 1 187 ? 9.474 -4.921 8.101 1.00 61.06 187 GLY A C 1
ATOM 1527 O O . GLY A 1 187 ? 10.400 -4.208 8.486 1.00 61.06 187 GLY A O 1
ATOM 1528 N N . GLY A 1 188 ? 8.381 -5.157 8.830 1.00 50.88 188 GLY A N 1
ATOM 1529 C CA . GLY A 1 188 ? 8.086 -4.589 10.146 1.00 50.88 188 GLY A CA 1
ATOM 1530 C C . GLY A 1 188 ? 6.674 -4.014 10.337 1.00 50.88 188 GLY A C 1
ATOM 1531 O O . GLY A 1 188 ? 6.284 -3.784 11.479 1.00 50.88 188 GLY A O 1
ATOM 1532 N N . HIS A 1 189 ? 5.885 -3.796 9.283 1.00 62.09 189 HIS A N 1
ATOM 1533 C CA . HIS A 1 189 ? 4.571 -3.150 9.377 1.00 62.09 189 HIS A CA 1
ATOM 1534 C C . HIS A 1 189 ? 3.443 -4.132 9.086 1.00 62.09 189 HIS A C 1
ATOM 1536 O O . HIS A 1 189 ? 3.289 -4.591 7.959 1.00 62.09 189 HIS A O 1
ATOM 1542 N N . LEU A 1 190 ? 2.638 -4.427 10.113 1.00 74.00 190 LEU A N 1
ATOM 1543 C CA . LEU A 1 190 ? 1.441 -5.279 10.043 1.00 74.00 190 LEU A CA 1
ATOM 1544 C C . LEU A 1 190 ? 1.685 -6.720 9.560 1.00 74.00 190 LEU A C 1
ATOM 1546 O O . LEU A 1 190 ? 0.734 -7.478 9.409 1.00 74.00 190 LEU A O 1
ATOM 1550 N N . ASP A 1 191 ? 2.943 -7.121 9.368 1.00 65.62 191 ASP A N 1
ATOM 1551 C CA . ASP A 1 191 ? 3.319 -8.419 8.798 1.00 65.62 191 ASP A CA 1
ATOM 1552 C C . ASP A 1 191 ? 2.909 -9.616 9.682 1.00 65.62 191 ASP A C 1
ATOM 1554 O O . ASP A 1 191 ? 2.825 -10.741 9.195 1.00 65.62 191 ASP A O 1
ATOM 1558 N N . SER A 1 192 ? 2.640 -9.391 10.973 1.00 67.25 192 SER A N 1
ATOM 1559 C CA . SER A 1 192 ? 2.131 -10.406 11.908 1.00 67.25 192 SER A CA 1
ATOM 1560 C C . SER A 1 192 ? 0.611 -10.589 11.857 1.00 67.25 192 SER A C 1
ATOM 1562 O O . SER A 1 192 ? 0.075 -11.473 12.528 1.00 67.25 192 SER A O 1
ATOM 1564 N N . VAL A 1 193 ? -0.096 -9.755 11.093 1.00 79.12 193 VAL A N 1
ATOM 1565 C CA . VAL A 1 193 ? -1.553 -9.764 11.008 1.00 79.12 193 VAL A CA 1
ATOM 1566 C C . VAL A 1 193 ? -1.997 -10.563 9.789 1.00 79.12 193 VAL A C 1
ATOM 1568 O O . VAL A 1 193 ? -1.655 -10.246 8.651 1.00 79.12 193 VAL A O 1
ATOM 1571 N N . ASP A 1 194 ? -2.822 -11.580 10.027 1.00 80.75 194 ASP A N 1
ATOM 1572 C CA . ASP A 1 194 ? -3.449 -12.345 8.953 1.00 80.75 194 ASP A CA 1
ATOM 1573 C C . ASP A 1 194 ? -4.612 -11.561 8.328 1.00 80.75 194 ASP A C 1
ATOM 1575 O O . ASP A 1 194 ? -5.765 -11.636 8.760 1.00 80.75 194 ASP A O 1
ATOM 1579 N N . LEU A 1 195 ? -4.280 -10.796 7.291 1.00 82.25 195 LEU A N 1
ATOM 1580 C CA . LEU A 1 195 ? -5.225 -10.011 6.498 1.00 82.25 195 LEU A CA 1
ATOM 1581 C C . LEU A 1 195 ? -5.993 -10.857 5.471 1.00 82.25 195 LEU A C 1
ATOM 1583 O O . LEU A 1 195 ? -6.863 -10.324 4.792 1.00 82.25 195 LEU A O 1
ATOM 1587 N N . SER A 1 196 ? -5.711 -12.161 5.345 1.00 70.44 196 SER A N 1
ATOM 1588 C CA . SER A 1 196 ? -6.420 -13.029 4.393 1.00 70.44 196 SER A CA 1
ATOM 1589 C C . SER A 1 196 ? -7.845 -13.376 4.834 1.00 70.44 196 SER A C 1
ATOM 1591 O O . SER A 1 196 ? -8.672 -13.747 4.000 1.00 70.44 196 SER A O 1
ATOM 1593 N N . LYS A 1 197 ? -8.148 -13.203 6.128 1.00 76.38 197 LYS A N 1
ATOM 1594 C CA . LYS A 1 197 ? -9.465 -13.477 6.720 1.00 76.38 197 LYS A CA 1
ATOM 1595 C C . LYS A 1 197 ? -10.577 -12.617 6.123 1.00 76.38 197 LYS A C 1
ATOM 1597 O O . LYS A 1 197 ? -11.668 -13.129 5.891 1.00 76.38 197 LYS A O 1
ATOM 1602 N N . HIS A 1 198 ? -10.258 -11.370 5.769 1.00 80.62 198 HIS A N 1
ATOM 1603 C CA . HIS A 1 198 ? -11.143 -10.509 4.996 1.00 80.62 198 HIS A CA 1
ATOM 1604 C C . HIS A 1 198 ? -10.615 -10.389 3.568 1.00 80.62 198 HIS A C 1
ATOM 1606 O O . HIS A 1 198 ? -9.600 -9.744 3.326 1.00 80.62 198 HIS A O 1
ATOM 1612 N N . LYS A 1 199 ? -11.281 -10.999 2.584 1.00 87.94 199 LYS A N 1
ATOM 1613 C CA . LYS A 1 199 ? -10.763 -11.000 1.208 1.00 87.94 199 LYS A CA 1
ATOM 1614 C C . LYS A 1 199 ? -10.765 -9.579 0.603 1.00 87.94 199 LYS A C 1
ATOM 1616 O O . LYS A 1 199 ? -11.846 -8.977 0.494 1.00 87.94 199 LYS A O 1
ATOM 1621 N N . PR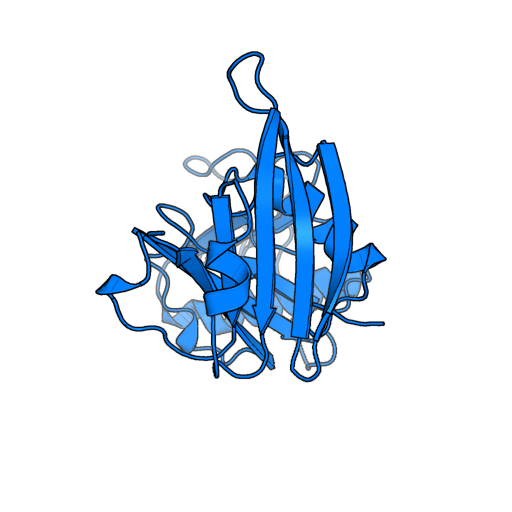O A 1 200 ? -9.607 -9.059 0.145 1.00 92.31 200 PRO A N 1
ATOM 1622 C CA . PRO A 1 200 ? -9.540 -7.762 -0.519 1.00 92.31 200 PRO A CA 1
ATOM 1623 C C . PRO A 1 200 ? -10.192 -7.793 -1.901 1.00 92.31 200 PRO A C 1
ATOM 1625 O O . PRO A 1 200 ? -10.271 -8.840 -2.547 1.00 92.31 200 PRO A O 1
ATOM 1628 N N . ASP A 1 201 ? -10.635 -6.626 -2.367 1.00 93.19 201 ASP A N 1
ATOM 1629 C CA . ASP A 1 201 ? -11.074 -6.442 -3.755 1.00 93.19 201 ASP A CA 1
ATOM 1630 C C . ASP A 1 201 ? -9.883 -6.520 -4.717 1.00 93.19 201 ASP A C 1
ATOM 1632 O O . ASP A 1 201 ? -9.999 -7.083 -5.804 1.00 93.19 201 ASP A O 1
ATOM 1636 N N . PHE A 1 202 ? -8.722 -6.008 -4.292 1.00 93.50 202 PHE A N 1
ATOM 1637 C CA . PHE A 1 202 ? -7.466 -6.104 -5.033 1.00 93.50 202 PHE A CA 1
ATOM 1638 C C . PHE A 1 202 ? -6.309 -6.469 -4.101 1.00 93.50 202 PHE A C 1
ATOM 1640 O O . PHE A 1 202 ? -6.184 -5.930 -3.001 1.00 93.50 202 PHE A O 1
ATOM 1647 N N . TYR A 1 203 ? -5.438 -7.361 -4.568 1.00 93.94 203 TYR A N 1
ATOM 1648 C CA . TYR A 1 203 ? -4.247 -7.802 -3.850 1.00 93.94 203 TYR A CA 1
ATOM 1649 C C . TYR A 1 203 ? -3.027 -7.730 -4.761 1.00 93.94 203 TYR A C 1
ATOM 1651 O O . TYR A 1 203 ? -3.069 -8.211 -5.895 1.00 93.94 203 TYR A O 1
ATOM 1659 N N . TYR A 1 204 ? -1.939 -7.170 -4.242 1.00 94.94 204 TYR A N 1
ATOM 1660 C CA . TYR A 1 204 ? -0.659 -7.126 -4.931 1.00 94.94 204 TYR A CA 1
ATOM 1661 C C . TYR A 1 204 ? 0.467 -7.577 -4.010 1.00 94.94 204 TYR A C 1
ATOM 1663 O O . TYR A 1 204 ? 0.613 -7.091 -2.890 1.00 94.94 204 TYR A O 1
ATOM 1671 N N . ASN A 1 205 ? 1.316 -8.454 -4.530 1.00 95.12 205 ASN A N 1
ATOM 1672 C CA . ASN A 1 205 ? 2.659 -8.648 -4.021 1.00 95.12 205 ASN A CA 1
ATOM 1673 C C . ASN A 1 205 ? 3.543 -7.499 -4.500 1.00 95.12 205 ASN A C 1
ATOM 1675 O O . ASN A 1 205 ? 3.426 -7.031 -5.637 1.00 95.12 205 ASN A O 1
ATOM 1679 N N . ILE A 1 206 ? 4.462 -7.078 -3.642 1.00 95.56 206 ILE A N 1
ATOM 1680 C CA . ILE A 1 206 ? 5.463 -6.072 -3.969 1.00 95.56 206 ILE A CA 1
ATOM 1681 C C . ILE A 1 206 ? 6.836 -6.654 -3.690 1.00 95.56 206 ILE A C 1
ATOM 1683 O O . ILE A 1 206 ? 7.107 -7.129 -2.592 1.00 95.56 206 ILE A O 1
ATOM 1687 N N . TYR A 1 207 ? 7.714 -6.600 -4.677 1.00 95.69 207 TYR A N 1
ATOM 1688 C CA . TYR A 1 207 ? 9.026 -7.218 -4.631 1.00 95.69 207 TYR A CA 1
ATOM 1689 C C . TYR A 1 207 ? 10.107 -6.188 -4.892 1.00 95.69 207 TYR A C 1
ATOM 1691 O O . TYR A 1 207 ? 10.044 -5.450 -5.871 1.00 95.69 207 TYR A O 1
ATOM 1699 N N . LYS A 1 208 ? 11.143 -6.189 -4.057 1.00 95.62 208 LYS A N 1
ATOM 1700 C CA . LYS A 1 208 ? 12.436 -5.599 -4.404 1.00 95.62 208 LYS A CA 1
ATOM 1701 C C . LYS A 1 208 ? 13.241 -6.653 -5.152 1.00 95.62 208 LYS A C 1
ATOM 1703 O O . LYS A 1 208 ? 13.671 -7.619 -4.527 1.00 95.62 208 LYS A O 1
ATOM 1708 N N . LEU A 1 209 ? 13.417 -6.486 -6.459 1.00 95.56 209 LEU A N 1
ATOM 1709 C CA . LEU A 1 209 ? 14.105 -7.472 -7.297 1.00 95.56 209 LEU A CA 1
ATOM 1710 C C . LEU A 1 209 ? 15.608 -7.529 -6.982 1.00 95.56 209 LEU A C 1
ATOM 1712 O O . LEU A 1 209 ? 16.181 -6.564 -6.470 1.00 95.56 209 LEU A O 1
ATOM 1716 N N . SER A 1 210 ? 16.227 -8.680 -7.242 1.00 91.75 210 SER A N 1
ATOM 1717 C CA . SER A 1 210 ? 17.613 -8.968 -6.850 1.00 91.75 210 SER A CA 1
ATOM 1718 C C . SER A 1 210 ? 18.689 -8.495 -7.832 1.00 91.75 210 SER A C 1
ATOM 1720 O O . SER A 1 210 ? 19.848 -8.394 -7.425 1.00 91.75 210 SER A O 1
ATOM 1722 N N . PHE A 1 211 ? 18.316 -8.176 -9.072 1.00 86.06 211 PHE A N 1
ATOM 1723 C CA . PHE A 1 211 ? 19.206 -7.790 -10.175 1.00 86.06 211 PHE A CA 1
ATOM 1724 C C . PHE A 1 211 ? 19.141 -6.298 -10.515 1.00 86.06 211 PHE A C 1
ATOM 1726 O O . PHE A 1 211 ? 18.180 -5.608 -10.120 1.00 86.06 211 PHE A O 1
#

Radius of gyration: 17.5 Å; Cα contacts (8 Å, |Δi|>4): 432; chains: 1; bounding box: 45×32×51 Å

Nearest PDB structures (foldseek):
  5i8u-assembly2_B  TM=7.833E-01  e=7.115E-01  Mycobacterium tuberculosis
  5i8u-assembly4_E  TM=6.094E-01  e=1.749E+00  Mycobacterium tuberculosis
  8wv3-assembly1_A  TM=5.541E-01  e=1.972E+00  Bacillus methanolicus
  5nwh-assembly1_A  TM=3.716E-01  e=3.382E+00  Homo sapiens
  5qjn-assembly2_C  TM=1.878E-01  e=2.825E+00  Homo sapiens

Solvent-accessible surface area (backbone atoms only — not comparable to full-atom values): 11928 Å² total; per-residue (Å²): 116,66,56,56,80,91,34,39,62,67,54,41,52,51,25,45,41,54,50,4,72,71,58,41,98,89,30,43,44,60,72,46,77,45,81,72,49,81,48,99,50,36,29,33,32,40,38,30,25,68,45,102,52,105,49,74,44,50,34,38,40,35,26,33,73,62,94,86,78,66,67,76,59,70,77,52,90,56,47,37,35,42,36,22,62,61,90,75,66,74,85,57,36,75,46,65,30,40,37,38,30,37,60,34,84,59,90,63,52,77,63,40,76,50,97,66,83,63,90,96,58,82,84,76,58,94,58,44,47,42,36,22,70,46,95,85,69,69,47,32,39,38,30,34,30,75,77,39,27,27,49,81,45,79,48,63,74,46,84,82,44,49,51,57,52,53,32,22,47,26,35,49,24,36,75,72,70,35,69,37,26,32,40,68,40,30,99,84,37,67,73,88,55,77,63,74,82,48,77,53,77,38,62,31,35,32,31,36,42,63,109

Organism: Pyrobaculum oguniense (strain DSM 13380 / JCM 10595 / TE7) (NCBI:txid698757)

Sequence (211 aa):
MVCLEPLTPDEFTVWYRHVGRLRLFWAKPLVELFPLYRIAEGCVLKARWASERPRIEEAYIAILKKIRKLDFLLSLRGLKILITPETVEGNLYQQKASLYLYATSRPCATGIHLEKVPEGYPEPTPDHVVVASSQSELRYLFYLNRWSFNIDYLWVASGEYIDRVVENAVCEARRLGGRYITIATGGGHLDSVDLSKHKPDFYYNIYKLSF